Protein AF-X0VZX1-F1 (afdb_monomer_lite)

Structure (mmCIF, N/CA/C/O backbone):
data_AF-X0VZX1-F1
#
_entry.id   AF-X0VZX1-F1
#
loop_
_atom_site.group_PDB
_atom_site.id
_atom_site.type_symbol
_atom_site.label_atom_id
_atom_site.label_alt_id
_atom_site.label_comp_id
_atom_site.label_asym_id
_atom_site.label_entity_id
_atom_site.label_seq_id
_atom_site.pdbx_PDB_ins_code
_atom_site.Cartn_x
_atom_site.Cartn_y
_atom_site.Cartn_z
_atom_site.occupancy
_atom_site.B_iso_or_equiv
_atom_site.auth_seq_id
_atom_site.auth_comp_id
_atom_site.auth_asym_id
_atom_site.auth_atom_id
_atom_site.pdbx_PDB_model_num
ATOM 1 N N . THR A 1 1 ? 26.214 4.280 -36.464 1.00 80.12 1 THR A N 1
ATOM 2 C CA . THR A 1 1 ? 25.694 5.501 -37.115 1.00 80.12 1 THR A CA 1
ATOM 3 C C . THR A 1 1 ? 26.601 6.054 -38.216 1.00 80.12 1 THR A C 1
ATOM 5 O O . THR A 1 1 ? 26.200 7.030 -38.823 1.00 80.12 1 THR A O 1
ATOM 8 N N . GLN A 1 2 ? 27.800 5.500 -38.501 1.00 89.38 2 GLN A N 1
ATOM 9 C CA . GLN A 1 2 ? 28.754 6.062 -39.493 1.00 89.38 2 GLN A CA 1
ATOM 10 C C . GLN A 1 2 ? 29.040 7.572 -39.302 1.00 89.38 2 GLN A C 1
ATOM 12 O O . GLN A 1 2 ? 29.319 8.285 -40.255 1.00 89.38 2 GLN A O 1
ATOM 17 N N . GLY A 1 3 ? 28.933 8.069 -38.064 1.00 91.25 3 GLY A N 1
ATOM 18 C CA . GLY A 1 3 ? 29.097 9.490 -37.739 1.00 91.25 3 GLY A CA 1
ATOM 19 C C . GLY A 1 3 ? 27.837 10.354 -37.890 1.00 91.25 3 GLY A C 1
ATOM 20 O O . GLY A 1 3 ? 27.849 11.492 -37.443 1.00 91.25 3 GLY A O 1
ATOM 21 N N . TYR A 1 4 ? 26.731 9.832 -38.430 1.00 92.62 4 TYR A N 1
ATOM 22 C CA . TYR A 1 4 ? 25.518 10.625 -38.677 1.00 92.62 4 TYR A CA 1
ATOM 23 C C . TYR A 1 4 ? 24.639 10.877 -37.441 1.00 92.62 4 TYR A C 1
ATOM 25 O O . TYR A 1 4 ? 23.779 11.748 -37.494 1.00 92.62 4 TYR A O 1
ATOM 33 N N . GLY A 1 5 ? 24.843 10.147 -36.340 1.00 96.06 5 GLY A N 1
ATOM 34 C CA . GLY A 1 5 ? 23.969 10.168 -35.155 1.00 96.06 5 GLY A CA 1
ATOM 35 C C . GLY A 1 5 ? 22.820 9.149 -35.213 1.00 96.06 5 GLY A C 1
ATOM 36 O O . GLY A 1 5 ? 22.638 8.454 -36.212 1.00 96.06 5 GLY A O 1
ATOM 37 N N . ALA A 1 6 ? 22.091 8.998 -34.107 1.00 97.38 6 ALA A N 1
ATOM 38 C CA . ALA A 1 6 ? 20.981 8.054 -33.960 1.00 97.38 6 ALA A CA 1
ATOM 39 C C . ALA A 1 6 ? 19.650 8.637 -34.468 1.00 97.38 6 ALA A C 1
ATOM 41 O O . ALA A 1 6 ? 19.359 9.812 -34.247 1.00 97.38 6 ALA A O 1
ATOM 42 N N . ASP A 1 7 ? 18.818 7.810 -35.109 1.00 97.31 7 ASP A N 1
ATOM 43 C CA . ASP A 1 7 ? 17.452 8.180 -35.521 1.00 97.31 7 ASP A CA 1
ATOM 44 C C . ASP A 1 7 ? 16.495 8.343 -34.334 1.00 97.31 7 ASP A C 1
ATOM 46 O O . ASP A 1 7 ? 15.546 9.131 -34.386 1.00 97.31 7 ASP A O 1
ATOM 50 N N . PHE A 1 8 ? 16.713 7.544 -33.290 1.00 97.56 8 PHE A N 1
ATOM 51 C CA . PHE A 1 8 ? 15.853 7.464 -32.121 1.00 97.56 8 PHE A CA 1
ATOM 52 C C . PHE A 1 8 ? 16.670 7.138 -30.872 1.00 97.56 8 PHE A C 1
ATOM 54 O O . PHE A 1 8 ? 17.467 6.200 -30.885 1.00 97.56 8 PHE A O 1
ATOM 61 N N . ALA A 1 9 ? 16.441 7.887 -29.798 1.00 96.56 9 ALA A N 1
ATOM 62 C CA . ALA A 1 9 ? 17.013 7.644 -28.483 1.00 96.56 9 ALA A CA 1
ATOM 63 C C . ALA A 1 9 ? 15.902 7.361 -27.464 1.00 96.56 9 ALA A C 1
ATOM 65 O O . ALA A 1 9 ? 14.935 8.116 -27.363 1.00 96.56 9 ALA A O 1
ATOM 66 N N . LEU A 1 10 ? 16.062 6.284 -26.693 1.00 96.81 10 LEU A N 1
ATOM 67 C CA . LEU A 1 10 ? 15.215 5.946 -25.550 1.00 96.81 10 LEU A CA 1
ATOM 68 C C . LEU A 1 10 ? 15.950 6.315 -24.264 1.00 96.81 10 LEU A C 1
ATOM 70 O O . LEU A 1 10 ? 17.029 5.791 -23.995 1.00 96.81 10 LEU A O 1
ATOM 74 N N . VAL A 1 11 ? 15.361 7.200 -23.466 1.00 95.56 11 VAL A N 1
ATOM 75 C CA . VAL A 1 11 ? 15.918 7.627 -22.180 1.00 95.56 11 VAL A CA 1
ATOM 76 C C . VAL A 1 11 ? 15.234 6.847 -21.061 1.00 95.56 11 VAL A C 1
ATOM 78 O O . VAL A 1 11 ? 14.122 7.170 -20.631 1.00 95.56 11 VAL A O 1
ATOM 81 N N . THR A 1 12 ? 15.909 5.797 -20.596 1.00 94.69 12 THR A N 1
ATOM 82 C CA . THR A 1 12 ? 15.472 4.910 -19.506 1.00 94.69 12 THR A CA 1
ATOM 83 C C . THR A 1 12 ? 16.256 5.213 -18.225 1.00 94.69 12 THR A C 1
ATOM 85 O O . THR A 1 12 ? 16.988 4.365 -17.719 1.00 94.69 12 THR A O 1
ATOM 88 N N . ALA A 1 13 ? 16.160 6.451 -17.738 1.00 92.19 13 ALA A N 1
ATOM 89 C CA . ALA A 1 13 ? 16.914 6.936 -16.581 1.00 92.19 13 ALA A CA 1
ATOM 90 C C . ALA A 1 13 ? 15.994 7.505 -15.489 1.00 92.19 13 ALA A C 1
ATOM 92 O O . ALA A 1 13 ? 14.919 8.034 -15.783 1.00 92.19 13 ALA A O 1
ATOM 93 N N . ALA A 1 14 ? 16.445 7.415 -14.237 1.00 91.62 14 ALA A N 1
ATOM 94 C CA . ALA A 1 14 ? 15.883 8.130 -13.095 1.00 91.62 14 ALA A CA 1
ATOM 95 C C . ALA A 1 14 ? 16.941 9.122 -12.583 1.00 91.62 14 ALA A C 1
ATOM 97 O O . ALA A 1 14 ? 18.025 8.694 -12.189 1.00 91.62 14 ALA A O 1
ATOM 98 N N . SER A 1 15 ? 16.684 10.429 -12.677 1.00 92.56 15 SER A N 1
ATOM 99 C CA . SER A 1 15 ? 17.688 11.469 -12.410 1.00 92.56 15 SER A CA 1
ATOM 100 C C . SER A 1 15 ? 17.052 12.835 -12.146 1.00 92.56 15 SER A C 1
ATOM 102 O O . SER A 1 15 ? 16.206 13.287 -12.914 1.00 92.56 15 SER A O 1
ATOM 104 N N . ASP A 1 16 ? 17.554 13.551 -11.142 1.00 94.19 16 ASP A N 1
ATOM 105 C CA . ASP A 1 16 ? 17.181 14.952 -10.884 1.00 94.19 16 ASP A CA 1
ATOM 106 C C . ASP A 1 16 ? 17.860 15.942 -11.854 1.00 94.19 16 ASP A C 1
ATOM 108 O O . ASP A 1 16 ? 17.567 17.133 -11.849 1.00 94.19 16 ASP A O 1
ATOM 112 N N . SER A 1 17 ? 18.778 15.462 -12.698 1.00 95.19 17 SER A N 1
ATOM 113 C CA . SER A 1 17 ? 19.472 16.239 -13.731 1.00 95.19 17 SER A CA 1
ATOM 114 C C . SER A 1 17 ? 18.963 15.915 -15.135 1.00 95.19 17 SER A C 1
ATOM 116 O O . SER A 1 17 ? 18.688 14.752 -15.440 1.00 95.19 17 SER A O 1
ATOM 118 N N . SER A 1 18 ? 18.946 16.927 -16.009 1.00 95.44 18 SER A N 1
ATOM 119 C CA . SER A 1 18 ? 18.605 16.828 -17.439 1.00 95.44 18 SER A CA 1
ATOM 120 C C . SER A 1 18 ? 19.714 16.208 -18.306 1.00 95.44 18 SER A C 1
ATOM 122 O O . SER A 1 18 ? 19.533 16.043 -19.515 1.00 95.44 18 SER A O 1
ATOM 124 N N . ALA A 1 19 ? 20.856 15.832 -17.717 1.00 95.56 19 ALA A N 1
ATOM 125 C CA . ALA A 1 19 ? 22.000 15.259 -18.432 1.00 95.56 19 ALA A CA 1
ATOM 126 C C . ALA A 1 19 ? 21.657 14.049 -19.334 1.00 95.56 19 ALA A C 1
ATOM 128 O O . ALA A 1 19 ? 22.149 14.014 -20.463 1.00 95.56 19 ALA A O 1
ATOM 129 N N . PRO A 1 20 ? 20.786 13.089 -18.941 1.00 96.19 20 PRO A N 1
ATOM 130 C CA . PRO A 1 20 ? 20.411 11.985 -19.830 1.00 96.19 20 PRO A CA 1
ATOM 131 C C . PRO A 1 20 ? 19.704 12.450 -21.113 1.00 96.19 20 PRO A C 1
ATOM 133 O O . PRO A 1 20 ? 19.902 11.869 -22.179 1.00 96.19 20 PRO A O 1
ATOM 136 N N . ILE A 1 21 ? 18.898 13.514 -21.027 1.00 95.50 21 ILE A N 1
ATOM 137 C CA . ILE A 1 21 ? 18.181 14.081 -22.177 1.00 95.50 21 ILE A CA 1
ATOM 138 C C . ILE A 1 21 ? 19.136 14.878 -23.066 1.00 95.50 21 ILE A C 1
ATOM 140 O O . ILE A 1 21 ? 19.055 14.777 -24.289 1.00 95.50 21 ILE A O 1
ATOM 144 N N . GLN A 1 22 ? 20.062 15.628 -22.465 1.00 95.62 22 GLN A N 1
ATOM 145 C CA . GLN A 1 22 ? 21.098 16.358 -23.201 1.00 95.62 22 GLN A CA 1
ATOM 146 C C . GLN A 1 22 ? 21.986 15.396 -23.993 1.00 95.62 22 GLN A C 1
ATOM 148 O O . GLN A 1 22 ? 22.138 15.558 -25.202 1.00 95.62 22 GLN A O 1
ATOM 153 N N . LEU A 1 23 ? 22.451 14.318 -23.356 1.00 96.00 23 LEU A N 1
ATOM 154 C CA . LEU A 1 23 ? 23.212 13.269 -24.029 1.00 96.00 23 LEU A CA 1
ATOM 155 C C . LEU A 1 23 ? 22.414 12.642 -25.185 1.00 96.00 23 LEU A C 1
ATOM 157 O O . LEU A 1 23 ? 22.944 12.446 -26.276 1.00 96.00 23 LEU A O 1
ATOM 161 N N . ALA A 1 24 ? 21.123 12.361 -24.987 1.00 96.31 24 ALA A N 1
ATOM 162 C CA . ALA A 1 24 ? 20.272 11.849 -26.059 1.00 96.31 24 ALA A CA 1
ATOM 163 C C . ALA A 1 24 ? 20.175 12.829 -27.243 1.00 96.31 24 ALA A C 1
ATOM 165 O O . ALA A 1 24 ? 20.264 12.405 -28.398 1.00 96.31 24 ALA A O 1
ATOM 166 N N . ALA A 1 25 ? 20.042 14.130 -26.975 1.00 96.06 25 ALA A N 1
ATOM 167 C CA . ALA A 1 25 ? 20.009 15.166 -28.003 1.00 96.06 25 ALA A CA 1
ATOM 168 C C . ALA A 1 25 ? 21.343 15.289 -28.762 1.00 96.06 25 ALA A C 1
ATOM 170 O O . ALA A 1 25 ? 21.357 15.437 -29.989 1.00 96.06 25 ALA A O 1
ATOM 171 N N . GLU A 1 26 ? 22.473 15.170 -28.067 1.00 95.44 26 GLU A N 1
ATOM 172 C CA . GLU A 1 26 ? 23.813 15.156 -28.662 1.00 95.44 26 GLU A CA 1
ATOM 173 C C . GLU A 1 26 ? 24.026 13.948 -29.580 1.00 95.44 26 GLU A C 1
ATOM 175 O O . GLU A 1 26 ? 24.529 14.100 -30.696 1.00 95.44 26 GLU A O 1
ATOM 180 N N . LEU A 1 27 ? 23.585 12.764 -29.150 1.00 96.25 27 LEU A N 1
ATOM 181 C CA . LEU A 1 27 ? 23.745 11.518 -29.900 1.00 96.25 27 LEU A CA 1
ATOM 182 C C . LEU A 1 27 ? 22.780 11.396 -31.088 1.00 96.25 27 LEU A C 1
ATOM 184 O O . LEU A 1 27 ? 23.057 10.641 -32.024 1.00 96.25 27 LEU A O 1
ATOM 188 N N . CYS A 1 28 ? 21.659 12.123 -31.082 1.00 97.75 28 CYS A N 1
ATOM 189 C CA . CYS A 1 28 ? 20.697 12.114 -32.181 1.00 97.75 28 CYS A CA 1
ATOM 190 C C . CYS A 1 28 ? 21.211 12.855 -33.423 1.00 97.75 28 CYS A C 1
ATOM 192 O O . CYS A 1 28 ? 21.906 13.873 -33.336 1.00 97.75 28 CYS A O 1
ATOM 194 N N . ARG A 1 29 ? 20.816 12.359 -34.599 1.00 97.19 29 ARG A N 1
ATOM 195 C CA . ARG A 1 29 ? 21.003 13.058 -35.878 1.00 97.19 29 ARG A CA 1
ATOM 196 C C . ARG A 1 29 ? 20.038 14.240 -36.025 1.00 97.19 29 ARG A C 1
ATOM 198 O O . ARG A 1 29 ? 19.084 14.364 -35.259 1.00 97.19 29 ARG A O 1
ATOM 205 N N . MET A 1 30 ? 20.221 15.059 -37.065 1.00 96.38 30 MET A N 1
ATOM 206 C CA . MET A 1 30 ? 19.193 16.028 -37.478 1.00 96.38 30 MET A CA 1
ATOM 207 C C . MET A 1 30 ? 17.862 15.315 -37.755 1.00 96.38 30 MET A C 1
ATOM 209 O O . MET A 1 30 ? 17.845 14.277 -38.421 1.00 96.38 30 MET A O 1
ATOM 213 N N . LYS A 1 31 ? 16.756 15.874 -37.261 1.00 97.25 31 LYS A N 1
ATOM 214 C CA . LYS A 1 31 ? 15.397 15.317 -37.242 1.00 97.25 31 LYS A CA 1
ATOM 215 C C . LYS A 1 31 ? 15.302 13.970 -36.515 1.00 97.25 31 LYS A C 1
ATOM 217 O O . LYS A 1 31 ? 14.511 13.107 -36.896 1.00 97.25 31 LYS A O 1
ATOM 222 N N . GLY A 1 32 ? 16.170 13.755 -35.526 1.00 97.69 32 GLY A N 1
ATOM 223 C CA . GLY A 1 32 ? 16.109 12.613 -34.622 1.00 97.69 32 GLY A CA 1
ATOM 224 C C . GLY A 1 32 ? 14.975 12.744 -33.604 1.00 97.69 32 GLY A C 1
ATOM 225 O O . GLY A 1 32 ? 14.432 13.826 -33.373 1.00 97.69 32 GLY A O 1
ATOM 226 N N . ARG A 1 33 ? 14.619 11.620 -32.984 1.00 98.06 33 ARG A N 1
ATOM 227 C CA . ARG A 1 33 ? 13.548 11.533 -31.986 1.00 98.06 33 ARG A CA 1
ATOM 228 C C . ARG A 1 33 ? 14.105 11.086 -30.640 1.00 98.06 33 ARG A C 1
ATOM 230 O O . ARG A 1 33 ? 14.905 10.159 -30.580 1.00 98.06 33 ARG A O 1
ATOM 237 N N . VAL A 1 34 ? 13.628 11.683 -29.561 1.00 97.19 34 VAL A N 1
ATOM 238 C CA . VAL A 1 34 ? 13.963 11.298 -28.189 1.00 97.19 34 VAL A CA 1
ATOM 239 C C . VAL A 1 34 ? 12.676 10.898 -27.481 1.00 97.19 34 VAL A C 1
ATOM 241 O O . VAL A 1 34 ? 11.727 11.677 -27.448 1.00 97.19 34 VAL A O 1
ATOM 244 N N . ALA A 1 35 ? 12.620 9.691 -26.923 1.00 96.06 35 ALA A N 1
ATOM 245 C CA . ALA A 1 35 ? 11.511 9.235 -26.093 1.00 96.06 35 ALA A CA 1
ATOM 246 C C . ALA A 1 35 ? 11.962 9.039 -24.646 1.00 96.06 35 ALA A C 1
ATOM 248 O O . ALA A 1 35 ? 12.896 8.284 -24.373 1.00 96.06 35 ALA A O 1
ATOM 249 N N . VAL A 1 36 ? 11.275 9.702 -23.719 1.00 94.56 36 VAL A N 1
ATOM 250 C CA . VAL A 1 36 ? 11.552 9.623 -22.282 1.00 94.56 36 VAL A CA 1
ATOM 251 C C . VAL A 1 36 ? 10.602 8.614 -21.646 1.00 94.56 36 VAL A C 1
ATOM 253 O O . VAL A 1 36 ? 9.383 8.740 -21.777 1.00 94.56 36 VAL A O 1
ATOM 256 N N . VAL A 1 37 ? 11.167 7.597 -20.990 1.00 91.62 37 VAL A N 1
ATOM 257 C CA . VAL A 1 37 ? 10.419 6.517 -20.318 1.00 91.62 37 VAL A CA 1
ATOM 258 C C . VAL A 1 37 ? 10.538 6.612 -18.795 1.00 91.62 37 VAL A C 1
ATOM 260 O O . VAL A 1 37 ? 9.607 6.249 -18.084 1.00 91.62 37 VAL A O 1
ATOM 263 N N . GLY A 1 38 ? 11.679 7.089 -18.292 1.00 86.38 38 GLY A N 1
ATOM 264 C CA . GLY A 1 38 ? 11.935 7.228 -16.858 1.00 86.38 38 GLY A CA 1
ATOM 265 C C . GLY A 1 38 ? 11.633 8.620 -16.297 1.00 86.38 38 GLY A C 1
ATOM 266 O O . GLY A 1 38 ? 11.157 9.512 -16.997 1.00 86.38 38 GLY A O 1
ATOM 267 N N . VAL A 1 39 ? 11.934 8.806 -15.011 1.00 88.44 39 VAL A N 1
ATOM 268 C CA . VAL A 1 39 ? 11.748 10.077 -14.297 1.00 88.44 39 VAL A CA 1
ATOM 269 C C . VAL A 1 39 ? 13.053 10.863 -14.353 1.00 88.44 39 VAL A C 1
ATOM 271 O O . VAL A 1 39 ? 13.938 10.670 -13.528 1.00 88.44 39 VAL A O 1
ATOM 274 N N . THR A 1 40 ? 13.205 11.712 -15.363 1.00 90.25 40 THR A N 1
ATOM 275 C CA . THR A 1 40 ? 14.387 12.571 -15.529 1.00 90.25 40 THR A CA 1
ATOM 276 C C . THR A 1 40 ? 13.954 14.033 -15.558 1.00 90.25 40 THR A C 1
ATOM 278 O O . THR A 1 40 ? 12.903 14.328 -16.125 1.00 90.25 40 THR A O 1
ATOM 281 N N . ALA A 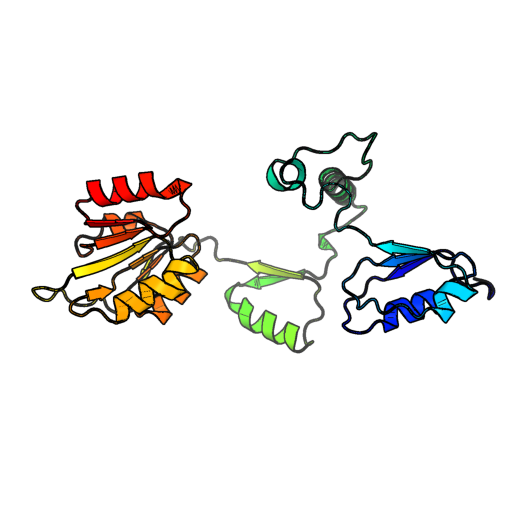1 41 ? 14.732 14.947 -14.972 1.00 91.69 41 ALA A N 1
ATOM 282 C CA . ALA A 1 41 ? 14.500 16.384 -15.143 1.00 91.69 41 ALA A CA 1
ATOM 283 C C . ALA A 1 41 ? 14.549 16.783 -16.631 1.00 91.69 41 ALA A C 1
ATOM 285 O O . ALA A 1 41 ? 15.283 16.190 -17.419 1.00 91.69 41 ALA A O 1
ATOM 286 N N . MET A 1 42 ? 13.727 17.756 -17.036 1.00 89.31 42 MET A N 1
ATOM 287 C CA . MET A 1 42 ? 13.462 18.048 -18.455 1.00 89.31 42 MET A CA 1
ATOM 288 C C . MET A 1 42 ? 13.679 19.516 -18.811 1.00 89.31 42 MET A C 1
ATOM 290 O O . MET A 1 42 ? 12.877 20.125 -19.517 1.00 89.31 42 MET A O 1
ATOM 294 N N . ASP A 1 43 ? 14.795 20.072 -18.352 1.00 92.50 43 ASP A N 1
ATOM 295 C CA . ASP A 1 43 ? 15.268 21.382 -18.791 1.00 92.50 43 ASP A CA 1
ATOM 296 C C . ASP A 1 43 ? 15.961 21.231 -20.150 1.00 92.50 43 ASP A C 1
ATOM 298 O O . ASP A 1 43 ? 17.145 20.893 -20.249 1.00 92.50 43 ASP A O 1
ATOM 302 N N . LEU A 1 44 ? 15.182 21.408 -21.219 1.00 92.25 44 LEU A N 1
ATOM 303 C CA . LEU A 1 44 ? 15.648 21.214 -22.589 1.00 92.25 44 LEU A CA 1
ATOM 304 C C . LEU A 1 44 ? 16.580 22.350 -23.018 1.00 92.25 44 LEU A C 1
ATOM 306 O O . LEU A 1 44 ? 16.182 23.517 -23.048 1.00 92.25 44 LEU A O 1
ATOM 310 N N . ASP A 1 45 ? 17.795 22.001 -23.444 1.00 92.62 45 ASP A N 1
ATOM 311 C CA . ASP A 1 45 ? 18.677 22.962 -24.099 1.00 92.62 45 ASP A CA 1
ATOM 312 C C . ASP A 1 45 ? 18.122 23.328 -25.481 1.00 92.62 45 ASP A C 1
ATOM 314 O O . ASP A 1 45 ? 18.098 22.516 -26.414 1.00 92.62 45 ASP A O 1
ATOM 318 N N . ARG A 1 46 ? 17.681 24.581 -25.617 1.00 94.06 46 ARG A N 1
ATOM 319 C CA . ARG A 1 46 ? 17.066 25.074 -26.850 1.00 94.06 46 ARG A CA 1
ATOM 320 C C . ARG A 1 46 ? 17.996 24.914 -28.044 1.00 94.06 46 ARG A C 1
ATOM 322 O O . ARG A 1 46 ? 17.508 24.577 -29.117 1.00 94.06 46 ARG A O 1
ATOM 329 N N . ARG A 1 47 ? 19.297 25.173 -27.892 1.00 94.06 47 ARG A N 1
ATOM 330 C CA . ARG A 1 47 ? 20.241 25.143 -29.014 1.00 94.06 47 ARG A CA 1
ATOM 331 C C . ARG A 1 47 ? 20.330 23.740 -29.612 1.00 94.06 47 ARG A C 1
ATOM 333 O O . ARG A 1 47 ? 20.109 23.583 -30.810 1.00 94.06 47 ARG A O 1
ATOM 340 N N . SER A 1 48 ? 20.553 22.737 -28.768 1.00 91.56 48 SER A N 1
ATOM 341 C CA . SER A 1 48 ? 20.691 21.333 -29.166 1.00 91.56 48 SER A CA 1
ATOM 342 C C . SER A 1 48 ? 19.439 20.790 -29.856 1.00 91.56 48 SER A C 1
ATOM 344 O O . SER A 1 48 ? 19.537 20.108 -30.877 1.00 91.56 48 SER A O 1
ATOM 346 N N . PHE A 1 49 ? 18.253 21.119 -29.335 1.00 96.12 49 PHE A N 1
ATOM 347 C CA . PHE A 1 49 ? 16.986 20.687 -29.933 1.00 96.12 49 PHE A CA 1
ATOM 348 C C . PHE A 1 49 ? 16.639 21.461 -31.209 1.00 96.12 49 PHE A C 1
ATOM 350 O O . PHE A 1 49 ? 16.116 20.868 -32.151 1.00 96.12 49 PHE A O 1
ATOM 357 N N . TYR A 1 50 ? 16.938 22.761 -31.262 1.00 96.44 50 TYR A N 1
ATOM 358 C CA . TYR A 1 50 ? 16.608 23.620 -32.399 1.00 96.44 50 TYR A CA 1
ATOM 359 C C . TYR A 1 50 ? 17.504 23.359 -33.613 1.00 96.44 50 TYR A C 1
ATOM 361 O O . TYR A 1 50 ? 16.983 23.143 -34.701 1.00 96.44 50 TYR A O 1
ATOM 369 N N . GLU A 1 51 ? 18.832 23.327 -33.444 1.00 95.69 51 GLU A N 1
ATOM 370 C CA . GLU A 1 51 ? 19.780 23.151 -34.563 1.00 95.69 51 GLU A CA 1
ATOM 371 C C . GLU A 1 51 ? 19.580 21.818 -35.292 1.00 95.69 51 GLU A C 1
ATOM 373 O O . GLU A 1 51 ? 19.798 21.714 -36.498 1.00 95.69 51 GLU A O 1
ATOM 378 N N . LYS A 1 52 ? 19.147 20.795 -34.554 1.00 96.19 52 LYS A N 1
ATOM 379 C CA . LYS A 1 52 ? 1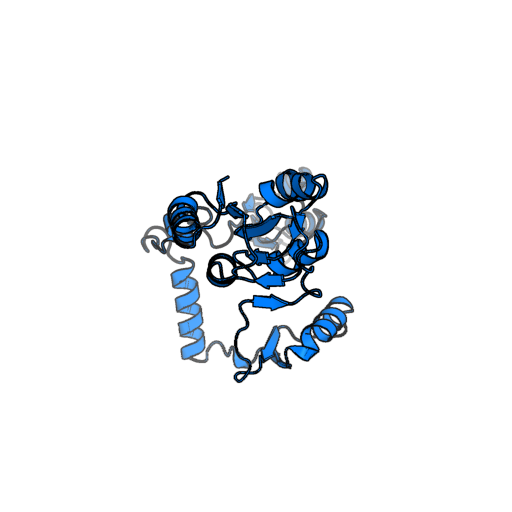8.872 19.467 -35.090 1.00 96.19 52 LYS A CA 1
ATOM 380 C C . LYS A 1 52 ? 17.393 19.221 -35.367 1.00 96.19 52 LYS A C 1
ATOM 382 O O . LYS A 1 52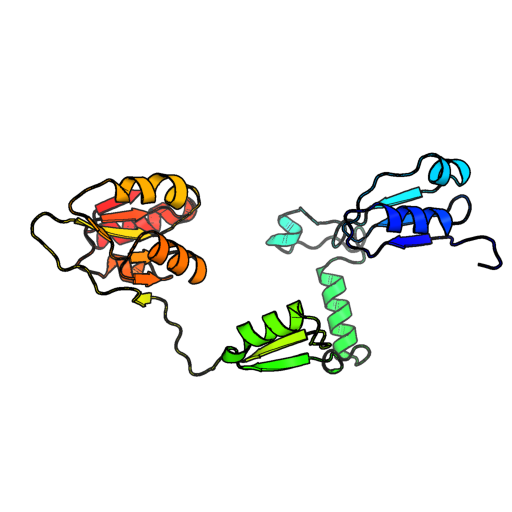 ? 17.091 18.135 -35.838 1.00 96.19 52 LYS A O 1
ATOM 387 N N . GLU A 1 53 ? 16.483 20.152 -35.084 1.00 97.38 53 GLU A N 1
ATOM 388 C CA . GLU A 1 53 ? 15.026 19.936 -35.157 1.00 97.38 53 GLU A CA 1
ATOM 389 C C . GLU A 1 53 ? 14.580 18.611 -34.503 1.00 97.38 53 GLU A C 1
ATOM 391 O O . GLU A 1 53 ? 13.916 17.775 -35.123 1.00 97.38 53 GLU A O 1
ATOM 396 N N . LEU A 1 54 ? 15.011 18.376 -33.263 1.00 97.75 54 LEU A N 1
ATOM 397 C CA . LEU A 1 54 ? 14.699 17.138 -32.551 1.00 97.75 54 LEU A CA 1
ATOM 398 C C . LEU A 1 54 ? 13.247 17.110 -32.079 1.00 97.75 54 LEU A C 1
ATOM 400 O O . LEU A 1 54 ? 12.706 18.098 -31.583 1.00 97.75 54 LEU A O 1
ATOM 404 N N . GLU A 1 55 ? 12.644 15.931 -32.152 1.00 97.44 55 GLU A N 1
ATOM 405 C CA . GLU A 1 55 ? 11.310 15.666 -31.625 1.00 97.44 55 GLU A CA 1
ATOM 406 C C . GLU A 1 55 ? 11.416 14.959 -30.270 1.00 97.44 55 GLU A C 1
ATOM 408 O O . GLU A 1 55 ? 12.066 13.921 -30.149 1.00 97.44 55 GLU A O 1
ATOM 413 N N . LEU A 1 56 ? 10.743 15.498 -29.252 1.00 95.50 56 LEU A N 1
ATOM 414 C CA . LEU A 1 56 ? 10.657 14.892 -27.925 1.00 95.50 56 LEU A CA 1
ATOM 415 C C . LEU A 1 56 ? 9.289 14.233 -27.722 1.00 95.50 56 LEU A C 1
ATOM 417 O O . LEU A 1 56 ? 8.248 14.839 -27.979 1.00 95.50 56 LEU A O 1
ATOM 421 N N . ARG A 1 57 ? 9.285 12.999 -27.219 1.00 94.19 57 ARG A N 1
ATOM 422 C CA . ARG A 1 57 ? 8.083 12.229 -26.885 1.00 94.19 57 ARG A CA 1
ATOM 423 C C . ARG A 1 57 ? 8.127 11.770 -25.435 1.00 94.19 57 ARG A C 1
ATOM 425 O O . ARG A 1 57 ? 9.132 11.237 -24.974 1.00 94.19 57 ARG A O 1
ATOM 432 N N . MET A 1 58 ? 7.003 11.920 -24.747 1.00 90.56 58 MET A N 1
ATOM 433 C CA . MET A 1 58 ? 6.806 11.340 -23.421 1.00 90.56 58 MET A CA 1
ATOM 434 C C . MET A 1 58 ? 6.122 9.990 -23.558 1.00 90.56 58 MET A C 1
ATOM 436 O O . MET A 1 58 ? 5.088 9.882 -24.223 1.00 90.56 58 MET A O 1
ATOM 440 N N . SER A 1 59 ? 6.688 8.966 -22.925 1.00 89.25 59 SER A N 1
ATOM 441 C CA . SER A 1 59 ? 6.024 7.677 -22.796 1.00 89.25 59 SER A CA 1
ATOM 442 C C . SER A 1 59 ? 5.043 7.736 -21.632 1.00 89.25 59 SER A C 1
ATOM 444 O O . SER A 1 59 ? 5.441 7.854 -20.476 1.00 89.25 59 SER A O 1
ATOM 446 N N . MET A 1 60 ? 3.750 7.619 -21.924 1.00 87.62 60 MET A N 1
ATOM 447 C CA . MET A 1 60 ? 2.752 7.365 -20.887 1.00 87.62 60 MET A CA 1
ATOM 448 C C . MET A 1 60 ? 2.967 5.946 -20.351 1.00 87.62 60 MET A C 1
ATOM 450 O O . MET A 1 60 ? 3.079 5.007 -21.143 1.00 87.62 60 MET A O 1
ATOM 454 N N . SER A 1 61 ? 3.071 5.791 -19.027 1.00 82.88 61 SER A N 1
ATOM 455 C CA . SER A 1 61 ? 3.220 4.468 -18.403 1.00 82.88 61 SER A CA 1
ATOM 456 C C . SER A 1 61 ? 2.102 3.547 -18.881 1.00 82.88 61 SER A C 1
ATOM 458 O O . SER A 1 61 ? 0.945 3.950 -18.894 1.00 82.88 61 SER A O 1
ATOM 460 N N . TYR A 1 62 ? 2.481 2.356 -19.349 1.00 80.31 62 TYR A N 1
ATOM 461 C CA . TYR A 1 62 ? 1.587 1.322 -19.879 1.00 80.31 62 TYR A CA 1
ATOM 462 C C . TYR A 1 62 ? 0.692 1.701 -21.081 1.00 80.31 62 TYR A C 1
ATOM 464 O O . TYR A 1 62 ? -0.039 0.857 -21.599 1.00 80.31 62 TYR A O 1
ATOM 472 N N . GLY A 1 63 ? 0.827 2.922 -21.607 1.00 85.81 63 GLY A N 1
ATOM 473 C CA . GLY A 1 63 ? 0.131 3.390 -22.801 1.00 85.81 63 GLY A CA 1
ATOM 474 C C . GLY A 1 63 ? -1.279 3.938 -22.536 1.00 85.81 63 GLY A C 1
ATOM 475 O O . GLY A 1 63 ? -1.586 4.395 -21.434 1.00 85.81 63 GLY A O 1
ATOM 476 N N . PRO A 1 64 ? -2.138 3.972 -23.572 1.00 85.88 64 PRO A N 1
ATOM 477 C CA . PRO A 1 64 ? -3.504 4.468 -23.448 1.00 85.88 64 PRO A CA 1
ATOM 478 C C . PRO A 1 64 ? -4.308 3.644 -22.438 1.00 85.88 64 PRO A C 1
ATOM 480 O O . PRO A 1 64 ? -4.308 2.418 -22.507 1.00 85.88 64 PRO A O 1
ATOM 483 N N . GLY A 1 65 ? -5.007 4.325 -21.531 1.00 87.56 65 GLY A N 1
ATOM 484 C CA . GLY A 1 65 ? -5.746 3.692 -20.434 1.00 87.56 65 GLY A CA 1
ATOM 485 C C . GLY A 1 65 ? -5.202 4.028 -19.058 1.00 87.56 65 GLY A C 1
ATOM 486 O O . GLY A 1 65 ? -5.952 3.978 -18.088 1.00 87.56 65 GLY A O 1
ATOM 487 N N . ARG A 1 66 ? -3.942 4.465 -18.974 1.00 90.19 66 ARG A N 1
ATOM 488 C CA . ARG A 1 66 ? -3.398 5.024 -17.740 1.00 90.19 66 ARG A CA 1
ATOM 489 C C . ARG A 1 66 ? -4.264 6.199 -17.281 1.00 90.19 66 ARG A C 1
ATOM 491 O O . ARG A 1 66 ? -4.500 7.122 -18.062 1.00 90.19 66 ARG A O 1
ATOM 498 N N . TYR A 1 67 ? -4.716 6.164 -16.028 1.00 89.88 67 TYR A N 1
ATOM 499 C CA . TYR A 1 67 ? -5.674 7.105 -15.436 1.00 89.88 67 TYR A CA 1
ATOM 500 C C . TYR A 1 67 ? -7.142 6.961 -15.899 1.00 89.88 67 TYR A C 1
ATOM 502 O O . TYR A 1 67 ? -7.980 7.762 -15.479 1.00 89.88 67 TYR A O 1
ATOM 510 N N . ASP A 1 68 ? -7.499 5.954 -16.710 1.00 92.12 68 ASP A N 1
ATOM 511 C CA . ASP A 1 68 ? -8.901 5.564 -16.940 1.00 92.12 68 ASP A CA 1
ATOM 512 C C . ASP A 1 68 ? -9.287 4.443 -15.968 1.00 92.12 68 ASP A C 1
ATOM 514 O O . ASP A 1 68 ? -8.941 3.275 -16.143 1.00 92.12 68 ASP A O 1
ATOM 518 N N . ARG A 1 69 ? -10.091 4.799 -14.962 1.00 92.81 69 ARG A N 1
ATOM 519 C CA . ARG A 1 69 ? -10.615 3.875 -13.949 1.00 92.81 69 ARG A CA 1
ATOM 520 C C . ARG A 1 69 ? -11.286 2.632 -14.542 1.00 92.81 69 ARG A C 1
ATOM 522 O O . ARG A 1 69 ? -11.193 1.549 -13.975 1.00 92.81 69 ARG A O 1
ATOM 529 N N . ARG A 1 70 ? -11.986 2.765 -15.670 1.00 93.69 70 ARG A N 1
ATOM 530 C CA . ARG A 1 70 ? -12.679 1.629 -16.300 1.00 93.69 70 ARG A CA 1
ATOM 531 C C . ARG A 1 70 ? -11.696 0.600 -16.839 1.00 93.69 70 ARG A C 1
ATOM 533 O O . ARG A 1 70 ? -11.986 -0.590 -16.806 1.00 93.69 70 ARG A O 1
ATOM 540 N N . TYR A 1 71 ? -10.556 1.062 -17.324 1.00 93.25 71 TYR A N 1
ATOM 541 C CA . TYR A 1 71 ? -9.501 0.200 -17.817 1.00 93.25 71 TYR A CA 1
ATOM 542 C C . TYR A 1 71 ? -8.682 -0.377 -16.653 1.00 93.25 71 TYR A C 1
ATOM 544 O O . TYR A 1 71 ? -8.579 -1.596 -16.543 1.00 93.25 71 TYR A O 1
ATOM 552 N N . GLU A 1 72 ? -8.189 0.470 -15.740 1.00 89.38 72 GLU A N 1
ATOM 553 C CA . GLU A 1 72 ? -7.261 0.049 -14.674 1.00 89.38 72 GLU A CA 1
ATOM 554 C C . GLU A 1 72 ? -7.940 -0.720 -13.531 1.00 89.38 72 GLU A C 1
ATOM 556 O O . GLU A 1 72 ? -7.410 -1.723 -13.062 1.00 89.38 72 GLU A O 1
ATOM 561 N N . GLU A 1 73 ? -9.111 -0.272 -13.068 1.00 89.75 73 GLU A N 1
ATOM 562 C CA . GLU A 1 73 ? -9.785 -0.888 -11.914 1.00 89.75 73 GLU A CA 1
ATOM 563 C C . GLU A 1 73 ? -10.852 -1.901 -12.329 1.00 89.75 73 GLU A C 1
ATOM 565 O O . GLU A 1 73 ? -11.053 -2.899 -11.640 1.00 89.75 73 GLU A O 1
ATOM 570 N N . LEU A 1 74 ? -11.561 -1.645 -13.435 1.00 93.50 74 LEU A N 1
ATOM 571 C CA . LEU A 1 74 ? -12.658 -2.513 -13.885 1.00 93.50 74 LEU A CA 1
ATOM 572 C C . LEU A 1 74 ? -12.240 -3.507 -14.980 1.00 93.50 74 LEU A C 1
ATOM 574 O O . LEU A 1 74 ? -13.049 -4.350 -15.363 1.00 93.50 74 LEU A O 1
ATOM 578 N N . GLY A 1 75 ? -11.006 -3.424 -15.491 1.00 90.56 75 GLY A N 1
ATOM 579 C CA . GLY A 1 75 ? -10.470 -4.365 -16.479 1.00 90.56 75 GLY A CA 1
ATOM 580 C C . GLY A 1 75 ? -11.125 -4.286 -17.862 1.00 90.56 75 GLY A C 1
ATOM 581 O O . GLY A 1 75 ? -11.079 -5.259 -18.618 1.00 90.56 75 GLY A O 1
ATOM 582 N N . LEU A 1 76 ? -11.759 -3.158 -18.209 1.00 93.81 76 LEU A N 1
ATOM 583 C CA . LEU A 1 76 ? -12.379 -2.957 -19.520 1.00 93.81 76 LEU A CA 1
ATOM 584 C C . LEU A 1 76 ? -11.311 -2.633 -20.570 1.00 93.81 76 LEU A C 1
ATOM 586 O O . LEU A 1 76 ? -10.917 -1.482 -20.743 1.00 93.81 76 LEU A O 1
ATOM 590 N N . ASP A 1 77 ? -10.847 -3.670 -21.265 1.00 93.50 77 ASP A N 1
ATOM 591 C CA . ASP A 1 77 ? -9.763 -3.591 -22.247 1.00 93.50 77 ASP A CA 1
ATOM 592 C C . ASP A 1 77 ? -10.135 -2.775 -23.503 1.00 93.50 77 ASP A C 1
ATOM 594 O O . ASP A 1 77 ? -11.296 -2.707 -23.917 1.00 93.50 77 ASP A O 1
ATOM 598 N N . TYR A 1 78 ? -9.132 -2.189 -24.163 1.00 93.75 78 TYR A N 1
ATOM 599 C CA . TYR A 1 78 ? -9.355 -1.435 -25.400 1.00 93.75 78 TYR A CA 1
ATOM 600 C C . TYR A 1 78 ? -9.506 -2.356 -26.619 1.00 93.75 78 TYR A C 1
ATOM 602 O O . TYR A 1 78 ? -8.813 -3.380 -26.723 1.00 93.75 78 TYR A O 1
ATOM 610 N N . PRO A 1 79 ? -10.331 -1.966 -27.613 1.00 94.75 79 PRO A N 1
ATOM 611 C CA . PRO A 1 79 ? -10.397 -2.664 -28.891 1.00 94.75 79 PRO A CA 1
ATOM 612 C C . PRO A 1 79 ? -9.019 -2.773 -29.550 1.00 94.75 79 PRO A C 1
ATOM 614 O O . PRO A 1 79 ? -8.256 -1.805 -29.576 1.00 94.75 79 PRO A O 1
ATOM 617 N N . ILE A 1 80 ? -8.721 -3.934 -30.142 1.00 93.75 80 ILE A N 1
ATOM 618 C CA . ILE A 1 80 ? -7.429 -4.207 -30.797 1.00 93.75 80 ILE A CA 1
ATOM 619 C C . ILE A 1 80 ? -7.105 -3.223 -31.932 1.00 93.75 80 ILE A C 1
ATOM 621 O O . ILE A 1 80 ? -5.937 -2.929 -32.179 1.00 93.75 80 ILE A O 1
ATOM 625 N N . SER A 1 81 ? -8.131 -2.686 -32.600 1.00 95.25 81 SER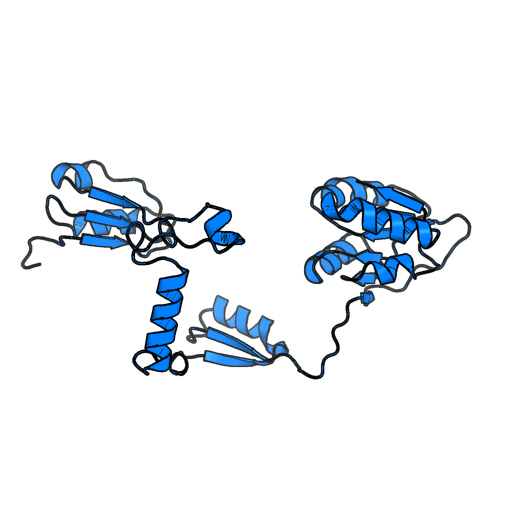 A N 1
ATOM 626 C CA . SER A 1 81 ? -7.993 -1.673 -33.651 1.00 95.25 81 SER A CA 1
ATOM 627 C C . SER A 1 81 ? -7.554 -0.305 -33.125 1.00 95.25 81 SER A C 1
ATOM 629 O O . SER A 1 81 ? -7.029 0.491 -33.898 1.00 95.25 81 SER A O 1
ATOM 631 N N . TYR A 1 82 ? -7.761 -0.030 -31.835 1.00 92.12 82 TYR A N 1
ATOM 632 C CA . TYR A 1 82 ? -7.386 1.227 -31.192 1.00 92.12 82 TYR A CA 1
ATOM 633 C C . TYR A 1 82 ? -6.058 1.095 -30.441 1.00 92.12 82 TYR A C 1
ATOM 635 O O . TYR A 1 82 ? -5.138 1.880 -30.660 1.00 92.12 82 TYR A O 1
ATOM 643 N N . VAL A 1 83 ? -5.921 0.056 -29.609 1.00 92.31 83 VAL A N 1
ATOM 644 C CA . VAL A 1 83 ? -4.674 -0.258 -28.899 1.00 92.31 83 VAL A CA 1
ATOM 645 C C . VAL A 1 83 ? -4.316 -1.711 -29.155 1.00 92.31 83 VAL A C 1
ATOM 647 O O . VAL A 1 83 ? -4.919 -2.629 -28.602 1.00 92.31 83 VAL A O 1
ATOM 650 N N . ARG A 1 84 ? -3.296 -1.934 -29.987 1.00 90.75 84 ARG A N 1
ATOM 651 C CA . ARG A 1 84 ? -2.816 -3.288 -30.289 1.00 90.75 84 ARG A CA 1
ATOM 652 C C . ARG A 1 84 ? -2.258 -3.985 -29.045 1.00 90.75 84 ARG A C 1
ATOM 654 O O . ARG A 1 84 ? -2.557 -5.153 -28.821 1.00 90.75 84 ARG A O 1
ATOM 661 N N . TRP A 1 85 ? -1.472 -3.257 -28.253 1.00 91.75 85 TRP A N 1
ATOM 662 C CA . TRP A 1 85 ? -0.757 -3.753 -27.077 1.00 91.75 85 TRP A CA 1
ATOM 663 C C . TRP A 1 85 ? -1.237 -3.036 -25.821 1.00 91.75 85 TRP A C 1
ATOM 665 O O . TRP A 1 85 ? -0.705 -1.994 -25.449 1.00 91.75 85 TRP A O 1
ATOM 675 N N . THR A 1 86 ? -2.286 -3.580 -25.213 1.00 92.94 86 THR A N 1
ATOM 676 C CA . THR A 1 86 ? -2.772 -3.155 -23.896 1.00 92.94 86 THR A CA 1
ATOM 677 C C . THR A 1 86 ? -1.975 -3.865 -22.802 1.00 92.94 86 THR A C 1
ATOM 679 O O . THR A 1 86 ? -1.274 -4.838 -23.080 1.00 92.94 86 THR A O 1
ATOM 682 N N . GLU A 1 87 ? -2.077 -3.415 -21.554 1.00 90.38 87 GLU A N 1
ATOM 683 C CA . GLU A 1 87 ? -1.457 -4.065 -20.386 1.00 90.38 87 GLU A CA 1
ATOM 684 C C . GLU A 1 87 ? -1.818 -5.545 -20.315 1.00 90.38 87 GLU A C 1
ATOM 686 O O . GLU A 1 87 ? -0.940 -6.395 -20.176 1.00 90.38 87 GLU A O 1
ATOM 691 N N . ASN A 1 88 ? -3.102 -5.854 -20.507 1.00 91.38 88 ASN A N 1
ATOM 692 C CA . ASN A 1 88 ? -3.599 -7.222 -20.514 1.00 91.38 88 ASN A CA 1
ATOM 693 C C . ASN A 1 88 ? -2.919 -8.055 -21.616 1.00 91.38 88 ASN A C 1
ATOM 695 O O . ASN A 1 88 ? -2.361 -9.115 -21.340 1.00 91.38 88 ASN A O 1
ATOM 699 N N . ARG A 1 89 ? -2.868 -7.557 -22.859 1.00 93.50 89 ARG A N 1
ATOM 700 C CA . ARG A 1 89 ? -2.222 -8.280 -23.973 1.00 93.50 89 ARG A CA 1
ATOM 701 C C . ARG A 1 89 ? -0.706 -8.384 -23.815 1.00 93.50 89 ARG A C 1
ATOM 703 O O . ARG A 1 89 ? -0.137 -9.407 -24.186 1.00 93.50 89 ARG A O 1
ATOM 710 N N . ASN A 1 90 ? -0.055 -7.371 -23.246 1.00 92.38 90 ASN A N 1
ATOM 711 C CA . ASN A 1 90 ? 1.366 -7.426 -22.904 1.00 92.38 90 ASN A CA 1
ATOM 712 C C . ASN A 1 90 ? 1.638 -8.546 -21.892 1.00 92.38 90 ASN A C 1
ATOM 714 O O . ASN A 1 90 ? 2.555 -9.341 -22.094 1.00 92.38 90 ASN A O 1
ATOM 718 N N . LEU A 1 91 ? 0.807 -8.663 -20.850 1.00 93.50 91 LEU A N 1
ATOM 719 C CA . LEU A 1 91 ? 0.912 -9.746 -19.874 1.00 93.50 91 LEU A CA 1
ATOM 720 C C . LEU A 1 91 ? 0.645 -11.114 -20.516 1.00 93.50 91 LEU A C 1
ATOM 722 O O . LEU A 1 91 ? 1.406 -12.050 -20.291 1.00 93.50 91 LEU A O 1
ATOM 726 N N . GLN A 1 92 ? -0.375 -11.232 -21.371 1.00 95.50 92 GLN A N 1
ATOM 727 C CA . GLN A 1 92 ? -0.645 -12.462 -22.125 1.00 95.50 92 GLN A CA 1
ATOM 728 C C . GLN A 1 92 ? 0.541 -12.872 -23.007 1.00 95.50 92 GLN A C 1
ATOM 730 O O . GLN A 1 92 ? 0.892 -14.049 -23.045 1.00 95.50 92 GLN A O 1
ATOM 735 N N . ALA A 1 93 ? 1.187 -11.923 -23.690 1.00 96.12 93 ALA A N 1
ATOM 736 C CA . ALA A 1 93 ? 2.370 -12.210 -24.496 1.00 96.12 93 ALA A CA 1
ATOM 737 C C . ALA A 1 93 ? 3.555 -12.652 -23.638 1.00 96.12 93 ALA A C 1
ATOM 739 O O . ALA A 1 93 ? 4.225 -13.615 -24.001 1.00 96.12 93 ALA A O 1
ATOM 740 N N . PHE A 1 94 ? 3.786 -12.017 -22.487 1.00 95.88 94 PHE A N 1
ATOM 741 C CA . PHE A 1 94 ? 4.793 -12.484 -21.535 1.00 95.88 94 PHE A CA 1
ATOM 742 C C . PHE A 1 94 ? 4.510 -13.923 -21.077 1.00 95.88 94 PHE A C 1
ATOM 744 O O . PHE A 1 94 ? 5.403 -14.765 -21.121 1.00 95.88 94 PHE A O 1
ATOM 751 N N . LEU A 1 95 ? 3.262 -14.232 -20.712 1.00 97.06 95 LEU A N 1
ATOM 752 C CA . LEU A 1 95 ? 2.856 -15.582 -20.314 1.00 97.06 95 LEU A CA 1
ATOM 753 C C . LEU A 1 95 ? 3.024 -16.596 -21.453 1.00 97.06 95 LEU A C 1
ATOM 755 O O . LEU A 1 95 ? 3.463 -17.715 -21.206 1.00 97.06 95 LEU A O 1
ATOM 759 N N . ALA A 1 96 ? 2.732 -16.214 -22.698 1.00 97.69 96 ALA A N 1
ATOM 760 C CA . ALA A 1 96 ? 2.957 -17.062 -23.866 1.00 97.69 96 ALA A CA 1
ATOM 761 C C . ALA A 1 96 ? 4.453 -17.319 -24.109 1.00 97.69 96 ALA A C 1
ATOM 763 O O . ALA A 1 96 ? 4.848 -18.452 -24.382 1.00 97.69 96 ALA A O 1
ATOM 764 N N . LEU A 1 97 ? 5.297 -16.291 -23.959 1.00 97.75 97 LEU A N 1
ATOM 765 C CA . LEU A 1 97 ? 6.751 -16.429 -24.047 1.00 97.75 97 LEU A CA 1
ATOM 766 C C . LEU A 1 97 ? 7.283 -17.355 -22.949 1.00 97.75 97 LEU A C 1
ATOM 768 O O . LEU A 1 97 ? 8.064 -18.253 -23.260 1.00 97.75 97 LEU A O 1
ATOM 772 N N . ALA A 1 98 ? 6.803 -17.202 -21.712 1.00 96.38 98 ALA A N 1
ATOM 773 C CA . ALA A 1 98 ? 7.151 -18.076 -20.597 1.00 96.38 98 ALA A CA 1
ATOM 774 C C . ALA A 1 98 ? 6.711 -19.528 -20.838 1.00 96.38 98 ALA A C 1
ATOM 776 O O . ALA A 1 98 ? 7.507 -20.453 -20.710 1.00 96.38 98 ALA A O 1
ATOM 777 N N . ALA A 1 99 ? 5.466 -19.736 -21.274 1.00 96.75 99 ALA A N 1
ATOM 778 C CA . ALA A 1 99 ? 4.934 -21.062 -21.582 1.00 96.75 99 ALA A CA 1
ATOM 779 C C . ALA A 1 99 ? 5.681 -21.748 -22.739 1.00 96.75 99 ALA A C 1
ATOM 781 O O . ALA A 1 99 ? 5.828 -22.967 -22.742 1.00 96.75 99 ALA A O 1
ATOM 782 N N . SER A 1 100 ? 6.166 -20.974 -23.714 1.00 97.62 100 SER A N 1
ATOM 783 C CA . SER A 1 100 ? 6.971 -21.486 -24.832 1.00 97.62 100 SER A CA 1
ATOM 784 C C . SER A 1 100 ? 8.446 -21.732 -24.486 1.00 97.62 100 SER A C 1
ATOM 786 O O . SER A 1 100 ? 9.175 -22.273 -25.314 1.00 97.62 100 SER A O 1
ATOM 788 N N . GLY A 1 101 ? 8.904 -21.307 -23.303 1.00 95.81 101 GLY A N 1
ATOM 789 C CA . GLY A 1 101 ? 10.314 -21.339 -22.907 1.00 95.81 101 GLY A CA 1
ATOM 790 C C . GLY A 1 101 ? 11.195 -20.277 -23.579 1.00 95.81 101 GLY A C 1
ATOM 791 O O . GLY A 1 101 ? 12.401 -20.261 -23.359 1.00 95.81 101 GLY A O 1
ATOM 792 N N . ALA A 1 10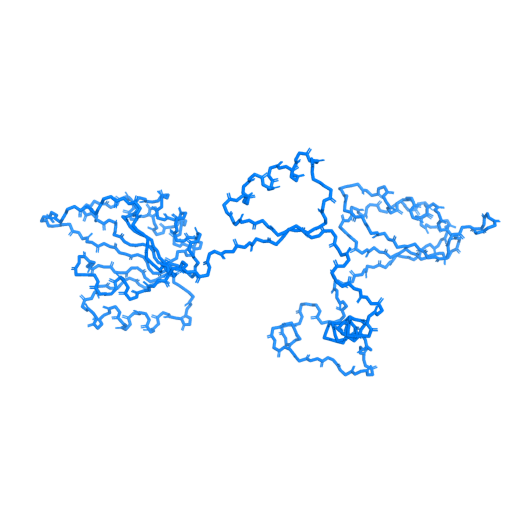2 ? 10.623 -19.372 -24.384 1.00 97.19 102 ALA A N 1
ATOM 793 C CA . ALA A 1 102 ? 11.350 -18.239 -24.968 1.00 97.19 102 ALA A CA 1
ATOM 794 C C . ALA A 1 102 ? 11.797 -17.218 -23.907 1.00 97.19 102 ALA A C 1
ATOM 796 O O . ALA A 1 102 ? 12.758 -16.478 -24.111 1.00 97.19 102 ALA A O 1
ATOM 797 N N . VAL A 1 103 ? 11.089 -17.183 -22.779 1.00 95.06 103 VAL A N 1
ATOM 798 C CA . VAL A 1 103 ? 11.501 -16.513 -21.548 1.00 95.06 103 VAL A CA 1
ATOM 799 C C . VAL A 1 103 ? 11.479 -17.563 -20.447 1.00 95.06 103 VAL A C 1
ATOM 801 O O . VAL A 1 103 ? 10.489 -18.270 -20.306 1.00 95.06 103 VAL A O 1
ATOM 804 N N . ASP A 1 104 ? 12.544 -17.651 -19.657 1.00 91.56 104 ASP A N 1
ATOM 805 C CA . ASP A 1 104 ? 12.579 -18.483 -18.456 1.00 91.56 104 ASP A CA 1
ATOM 806 C C . ASP A 1 104 ? 12.580 -17.576 -17.217 1.00 91.56 104 ASP A C 1
ATOM 808 O O . ASP A 1 104 ? 13.621 -17.028 -16.858 1.00 91.56 104 ASP A O 1
ATOM 812 N N . PRO A 1 105 ? 11.433 -17.381 -16.539 1.00 84.94 105 PRO A N 1
ATOM 813 C CA . PRO A 1 105 ? 11.396 -16.606 -15.301 1.00 84.94 105 PRO A CA 1
ATOM 814 C C . PRO A 1 105 ? 12.296 -17.189 -14.200 1.00 84.94 105 PRO A C 1
ATOM 816 O O . PRO A 1 105 ? 12.739 -16.447 -13.326 1.00 84.94 105 PRO A O 1
ATOM 819 N N . GLY A 1 106 ? 12.579 -18.496 -14.241 1.00 82.88 106 GLY A N 1
ATOM 820 C CA . GLY A 1 106 ? 13.467 -19.176 -13.302 1.00 82.88 106 GLY A CA 1
ATOM 821 C C . GLY A 1 106 ? 14.946 -18.845 -13.501 1.00 82.88 106 GLY A C 1
ATOM 822 O O . GLY A 1 106 ? 15.734 -19.057 -12.582 1.00 82.88 106 GLY A O 1
ATOM 823 N N . SER A 1 107 ? 15.333 -18.276 -14.650 1.00 85.19 107 SER A N 1
ATOM 824 C CA . SER A 1 107 ? 16.710 -17.840 -14.900 1.00 85.19 107 SER A CA 1
ATOM 825 C C . SER A 1 107 ? 17.064 -16.525 -14.199 1.00 85.19 107 SER A C 1
ATOM 827 O O . SER A 1 107 ? 18.219 -16.098 -14.240 1.00 85.19 107 SER A O 1
ATOM 829 N N . LEU A 1 108 ? 16.082 -15.833 -13.611 1.00 80.75 108 LEU A N 1
ATOM 830 C CA . LEU A 1 108 ? 16.337 -14.661 -12.781 1.00 80.75 108 LEU A CA 1
ATOM 831 C C . LEU A 1 108 ? 17.068 -15.106 -11.513 1.00 80.75 108 LEU A C 1
ATOM 833 O O . LEU A 1 108 ? 16.610 -16.032 -10.846 1.00 80.75 108 LEU A O 1
ATOM 837 N N . ASP A 1 109 ? 18.156 -14.412 -11.154 1.00 80.88 109 ASP A N 1
ATOM 838 C CA . ASP A 1 109 ? 18.846 -14.579 -9.866 1.00 80.88 109 ASP A CA 1
ATOM 839 C C . ASP A 1 109 ? 17.910 -14.165 -8.719 1.00 80.88 109 ASP A C 1
ATOM 841 O O . ASP A 1 109 ? 17.905 -13.022 -8.246 1.00 80.88 109 ASP A O 1
ATOM 845 N N . THR A 1 110 ? 17.038 -15.105 -8.363 1.00 84.50 110 THR A N 1
ATOM 846 C CA . THR A 1 110 ? 15.973 -14.967 -7.384 1.00 84.50 110 THR A CA 1
ATOM 847 C C . THR A 1 110 ? 16.356 -15.761 -6.156 1.00 84.50 110 THR A C 1
ATOM 849 O O . THR A 1 110 ? 16.506 -16.982 -6.206 1.00 84.50 110 THR A O 1
ATOM 852 N N . GLN A 1 111 ? 16.472 -15.078 -5.024 1.00 85.94 111 GLN A N 1
ATOM 853 C CA . GLN A 1 111 ? 16.796 -15.731 -3.762 1.00 85.94 111 GLN A CA 1
ATOM 854 C C . GLN A 1 111 ? 15.538 -15.927 -2.925 1.00 85.94 111 GLN A C 1
ATOM 856 O O . GLN A 1 111 ? 14.812 -14.974 -2.647 1.00 85.94 111 GLN A O 1
ATOM 861 N N . ALA A 1 112 ? 15.297 -17.165 -2.494 1.00 88.88 112 ALA A N 1
ATOM 862 C CA . ALA A 1 112 ? 14.213 -17.487 -1.577 1.00 88.88 112 ALA A CA 1
ATOM 863 C C . ALA A 1 112 ? 14.719 -17.472 -0.125 1.00 88.88 112 ALA A C 1
ATOM 865 O O . ALA A 1 112 ? 15.400 -18.403 0.313 1.00 88.88 112 ALA A O 1
ATOM 866 N N . LEU A 1 113 ? 14.355 -16.449 0.643 1.00 91.75 113 LEU A N 1
ATOM 867 C CA . LEU A 1 113 ? 14.788 -16.260 2.033 1.00 91.75 113 LEU A CA 1
ATOM 868 C C . LEU A 1 113 ? 13.603 -16.399 2.984 1.00 91.75 113 LEU A C 1
ATOM 870 O O . LEU A 1 113 ? 12.488 -16.046 2.619 1.00 91.75 113 LEU A O 1
ATOM 874 N N . ASP A 1 114 ? 13.820 -16.874 4.208 1.00 94.25 114 ASP A N 1
ATOM 875 C CA . ASP A 1 114 ? 12.765 -16.822 5.225 1.00 94.25 114 ASP A CA 1
ATOM 876 C C . ASP A 1 114 ? 12.442 -15.363 5.562 1.00 94.25 114 ASP A C 1
ATOM 878 O O . ASP A 1 114 ? 13.338 -14.515 5.607 1.00 94.25 114 ASP A O 1
ATOM 882 N N . PHE A 1 115 ? 11.170 -15.052 5.821 1.00 93.50 115 PHE A N 1
ATOM 883 C CA . PHE A 1 115 ? 10.739 -13.678 6.104 1.00 93.50 115 PHE A CA 1
ATOM 884 C C . PHE A 1 115 ? 11.462 -13.059 7.315 1.00 93.50 115 PHE A C 1
ATOM 886 O O . PHE A 1 115 ? 11.663 -11.848 7.364 1.00 93.50 115 PHE A O 1
ATOM 893 N N . ALA A 1 116 ? 11.951 -13.883 8.250 1.00 93.06 116 ALA A N 1
ATOM 894 C CA . ALA A 1 116 ? 12.796 -13.443 9.363 1.00 93.06 116 ALA A CA 1
ATOM 895 C C . ALA A 1 116 ? 14.082 -12.713 8.912 1.00 93.06 116 ALA A C 1
ATOM 897 O O . ALA A 1 116 ? 14.584 -11.851 9.629 1.00 93.06 116 ALA A O 1
ATOM 898 N N . ALA A 1 117 ? 14.595 -13.004 7.712 1.00 93.38 117 ALA A N 1
ATOM 899 C CA . ALA A 1 117 ? 15.772 -12.353 7.138 1.00 93.38 117 ALA A CA 1
ATOM 900 C C . ALA A 1 117 ? 15.446 -11.061 6.361 1.00 93.38 117 ALA A C 1
ATOM 902 O O . ALA A 1 117 ? 16.347 -10.467 5.759 1.00 93.38 117 ALA A O 1
ATOM 903 N N . ALA A 1 118 ? 14.185 -10.610 6.337 1.00 93.12 118 ALA A N 1
ATOM 904 C CA . ALA A 1 118 ? 13.762 -9.486 5.502 1.00 93.12 118 ALA A CA 1
ATOM 905 C C . ALA A 1 118 ? 14.528 -8.194 5.805 1.00 93.12 118 ALA A C 1
ATOM 907 O O . ALA A 1 118 ? 15.070 -7.582 4.886 1.00 93.12 118 ALA A O 1
ATOM 908 N N . LEU A 1 119 ? 14.640 -7.812 7.082 1.00 93.88 119 LEU A N 1
ATOM 909 C CA . LEU A 1 119 ? 15.339 -6.585 7.486 1.00 93.88 119 LEU A CA 1
ATOM 910 C C . LEU A 1 119 ? 16.809 -6.595 7.055 1.00 93.88 119 LEU A C 1
ATOM 912 O O . LEU A 1 119 ? 17.266 -5.661 6.398 1.00 93.88 119 LEU A O 1
ATOM 916 N N . GLN A 1 120 ? 17.524 -7.685 7.341 1.00 93.25 120 GLN A N 1
ATOM 917 C CA . GLN A 1 120 ? 18.916 -7.845 6.920 1.00 93.25 120 GLN A CA 1
ATOM 918 C C . GLN A 1 120 ? 19.057 -7.770 5.391 1.00 93.25 120 GLN A C 1
ATOM 920 O O . GLN A 1 120 ? 19.971 -7.124 4.881 1.00 93.25 120 GLN A O 1
ATOM 925 N N . SER A 1 121 ? 18.139 -8.397 4.654 1.00 91.06 121 SER A N 1
ATOM 926 C CA . SER A 1 121 ? 18.158 -8.408 3.188 1.00 91.06 121 SER A CA 1
ATOM 927 C C . SER A 1 121 ? 18.004 -7.001 2.603 1.00 91.06 121 SER A C 1
ATOM 929 O O . SER A 1 121 ? 18.747 -6.633 1.691 1.00 91.06 121 SER A O 1
ATOM 931 N N . TYR A 1 122 ? 17.095 -6.192 3.161 1.00 89.69 122 TYR A N 1
ATOM 932 C CA . TYR A 1 122 ? 16.936 -4.785 2.783 1.00 89.69 122 TYR A CA 1
ATOM 933 C C . TYR A 1 122 ? 18.172 -3.945 3.130 1.00 89.69 122 TYR A C 1
ATOM 935 O O . TYR A 1 122 ? 18.594 -3.122 2.318 1.00 89.69 122 TYR A O 1
ATOM 943 N N . GLU A 1 123 ? 18.795 -4.164 4.291 1.00 92.00 123 GLU A N 1
ATOM 944 C CA . GLU A 1 123 ? 20.029 -3.460 4.660 1.00 92.00 123 GLU A CA 1
ATOM 945 C C . GLU A 1 123 ? 21.199 -3.775 3.722 1.00 92.00 123 GLU A C 1
ATOM 947 O O . GLU A 1 123 ? 21.977 -2.891 3.359 1.00 92.00 123 GLU A O 1
ATOM 952 N N . GLU A 1 124 ? 21.362 -5.038 3.341 1.00 90.56 124 GLU A N 1
ATOM 953 C CA . GLU A 1 124 ? 22.422 -5.454 2.425 1.00 90.56 124 GLU A CA 1
ATOM 954 C C . GLU A 1 124 ? 22.197 -4.905 1.013 1.00 90.56 124 GLU A C 1
ATOM 956 O O . GLU A 1 124 ? 23.164 -4.481 0.376 1.00 90.56 124 GLU A O 1
ATOM 961 N N . LEU A 1 125 ? 20.940 -4.842 0.559 1.00 86.88 125 LEU A N 1
ATOM 962 C CA . LEU A 1 125 ? 20.565 -4.179 -0.691 1.00 86.88 125 LEU A CA 1
ATOM 963 C C . LEU A 1 125 ? 20.910 -2.683 -0.650 1.00 86.88 125 LEU A C 1
ATOM 965 O O . LEU A 1 125 ? 21.591 -2.190 -1.546 1.00 86.88 125 LEU A O 1
ATOM 969 N N . ALA A 1 126 ? 20.525 -1.975 0.416 1.00 87.31 126 ALA A N 1
ATOM 970 C CA . ALA A 1 126 ? 20.817 -0.549 0.580 1.00 87.31 126 ALA A CA 1
ATOM 971 C C . ALA A 1 126 ? 22.328 -0.246 0.625 1.00 87.31 126 ALA A C 1
ATOM 973 O O . ALA A 1 126 ? 22.767 0.812 0.183 1.00 87.31 126 ALA A O 1
ATOM 974 N N . ARG A 1 127 ? 23.139 -1.185 1.132 1.00 91.25 127 ARG A N 1
ATOM 975 C CA . ARG A 1 127 ? 24.610 -1.090 1.165 1.00 91.25 127 ARG A CA 1
ATOM 976 C C . ARG A 1 127 ? 25.290 -1.561 -0.129 1.00 91.25 127 ARG A C 1
ATOM 978 O O . ARG A 1 127 ? 26.517 -1.615 -0.160 1.00 91.25 127 ARG A O 1
ATOM 985 N N . GLY A 1 128 ? 24.535 -1.954 -1.158 1.00 86.44 128 GLY A N 1
ATOM 986 C CA . GLY A 1 128 ? 25.082 -2.469 -2.419 1.00 86.44 128 GLY A CA 1
ATOM 987 C C . GLY A 1 128 ? 25.828 -3.801 -2.281 1.00 86.44 128 GLY A C 1
ATOM 988 O O . GLY A 1 128 ? 26.648 -4.141 -3.127 1.00 86.44 128 GLY A O 1
ATOM 989 N N . LYS A 1 129 ? 25.583 -4.554 -1.200 1.00 84.56 129 LYS A N 1
ATOM 990 C CA . LYS A 1 129 ? 26.235 -5.848 -0.928 1.00 84.56 129 LYS A CA 1
ATOM 991 C C . LYS A 1 129 ? 25.545 -7.022 -1.620 1.00 84.56 129 LYS A C 1
ATOM 993 O O . LYS A 1 129 ? 26.085 -8.124 -1.622 1.00 84.56 129 LYS A O 1
ATOM 998 N N . ARG A 1 130 ? 24.352 -6.803 -2.174 1.00 75.94 130 ARG A N 1
ATOM 999 C CA . ARG A 1 130 ? 23.586 -7.809 -2.914 1.00 75.94 130 ARG A CA 1
ATOM 1000 C C . ARG A 1 130 ? 23.532 -7.465 -4.394 1.00 75.94 130 ARG A C 1
ATOM 1002 O O . ARG A 1 130 ? 23.312 -6.315 -4.758 1.00 75.94 130 ARG A O 1
ATOM 1009 N N . THR A 1 131 ? 23.695 -8.496 -5.214 1.00 71.50 131 THR A N 1
ATOM 1010 C CA . THR A 1 131 ? 23.644 -8.437 -6.682 1.00 71.50 131 THR A CA 1
ATOM 1011 C C . THR A 1 131 ? 22.373 -9.054 -7.265 1.00 71.50 131 THR A C 1
ATOM 1013 O O . THR A 1 131 ? 22.099 -8.849 -8.443 1.00 71.50 131 THR A O 1
ATOM 1016 N N . GLY A 1 132 ? 21.610 -9.806 -6.462 1.00 73.00 132 GLY A N 1
ATOM 1017 C CA . GLY A 1 132 ? 20.381 -10.465 -6.903 1.00 73.00 132 GLY A CA 1
ATOM 1018 C C . GLY A 1 132 ? 19.305 -9.457 -7.300 1.00 73.00 132 GLY A C 1
ATOM 1019 O O . GLY A 1 132 ? 19.083 -8.469 -6.597 1.00 73.00 132 GLY A O 1
ATOM 1020 N N . LEU A 1 133 ? 18.637 -9.715 -8.427 1.00 74.81 133 LEU A N 1
ATOM 1021 C CA . LEU A 1 133 ? 17.603 -8.834 -8.985 1.00 74.81 133 LEU A CA 1
ATOM 1022 C C . LEU A 1 133 ? 16.254 -8.984 -8.269 1.00 74.81 133 LEU A C 1
ATOM 1024 O O . LEU A 1 133 ? 15.435 -8.067 -8.318 1.00 74.81 133 LEU A O 1
ATOM 1028 N N . ALA A 1 134 ? 16.018 -10.123 -7.610 1.00 83.81 134 ALA A N 1
ATOM 1029 C CA . ALA A 1 134 ? 14.775 -10.405 -6.905 1.00 83.81 134 ALA A CA 1
ATOM 1030 C C . ALA A 1 134 ? 15.006 -11.211 -5.618 1.00 83.81 134 ALA A C 1
ATOM 1032 O O . ALA A 1 134 ? 15.868 -12.088 -5.538 1.00 83.81 134 ALA A O 1
ATOM 1033 N N . ILE A 1 135 ? 14.183 -10.936 -4.606 1.00 88.00 135 ILE A N 1
ATOM 1034 C CA . ILE A 1 135 ? 14.107 -11.719 -3.371 1.00 88.00 135 ILE A CA 1
ATOM 1035 C C . ILE A 1 135 ? 12.654 -12.133 -3.175 1.00 88.00 135 ILE A C 1
ATOM 1037 O O . ILE A 1 135 ? 11.750 -11.301 -3.228 1.00 88.00 135 ILE A O 1
ATOM 1041 N N . VAL A 1 136 ? 12.440 -13.421 -2.928 1.00 90.38 136 VAL A N 1
ATOM 1042 C CA . VAL A 1 136 ? 11.144 -13.985 -2.556 1.00 90.38 136 VAL A CA 1
ATOM 1043 C C . VAL A 1 136 ? 11.210 -14.360 -1.084 1.00 90.38 136 VAL A C 1
ATOM 1045 O O . VAL A 1 136 ? 12.019 -15.198 -0.686 1.00 90.38 136 VAL A O 1
ATOM 1048 N N . PHE A 1 137 ? 10.359 -13.746 -0.264 1.00 93.38 137 PHE A N 1
ATOM 1049 C CA . PHE A 1 137 ? 10.268 -14.114 1.143 1.00 93.38 137 PHE A CA 1
ATOM 1050 C C . PHE A 1 137 ? 9.307 -15.280 1.350 1.00 93.38 137 PHE A C 1
ATOM 1052 O O . PHE A 1 137 ? 8.150 -15.242 0.933 1.00 93.38 137 PHE A O 1
ATOM 1059 N N . ARG A 1 138 ? 9.802 -16.314 2.027 1.00 93.00 138 ARG A N 1
ATOM 1060 C CA . ARG A 1 138 ? 9.035 -17.465 2.486 1.00 93.00 138 ARG A CA 1
ATOM 1061 C C . ARG A 1 138 ? 8.421 -17.129 3.839 1.00 93.00 138 ARG A C 1
ATOM 1063 O O . ARG A 1 138 ? 9.132 -16.815 4.795 1.00 93.00 138 ARG A O 1
ATOM 1070 N N . TYR A 1 139 ? 7.098 -17.179 3.892 1.00 91.00 139 TYR A N 1
ATOM 1071 C CA . TYR A 1 139 ? 6.331 -17.086 5.128 1.00 91.00 139 TYR A CA 1
ATOM 1072 C C . TYR A 1 139 ? 6.072 -18.494 5.657 1.00 91.00 139 TYR A C 1
ATOM 1074 O O . TYR A 1 139 ? 5.961 -19.434 4.869 1.00 91.00 139 TYR A O 1
ATOM 1082 N N . ASP A 1 140 ? 5.983 -18.631 6.977 1.00 88.44 140 ASP A N 1
ATOM 1083 C CA . ASP A 1 140 ? 5.614 -19.896 7.604 1.00 88.44 140 ASP A CA 1
ATOM 1084 C C . ASP A 1 140 ? 4.159 -20.244 7.234 1.00 88.44 140 ASP A C 1
ATOM 1086 O O . ASP A 1 140 ? 3.249 -19.504 7.618 1.00 88.44 140 ASP A O 1
ATOM 1090 N N . PRO A 1 141 ? 3.910 -21.335 6.486 1.00 85.81 141 PRO A N 1
ATOM 1091 C CA . PRO A 1 141 ? 2.557 -21.722 6.103 1.00 85.81 141 PRO A CA 1
ATOM 1092 C C . PRO A 1 141 ? 1.714 -22.196 7.296 1.00 85.81 141 PRO A C 1
ATOM 1094 O O . PRO A 1 141 ? 0.494 -22.261 7.172 1.00 85.81 141 PRO A O 1
ATOM 1097 N N . ALA A 1 142 ? 2.341 -22.542 8.426 1.00 88.56 142 ALA A N 1
ATOM 1098 C CA . ALA A 1 142 ? 1.658 -22.948 9.649 1.00 88.56 142 ALA A CA 1
ATOM 1099 C C . ALA A 1 142 ? 1.316 -21.764 10.571 1.00 88.56 142 ALA A C 1
ATOM 1101 O O . ALA A 1 142 ? 0.624 -21.955 11.570 1.00 88.56 142 ALA A O 1
ATOM 1102 N N . ALA A 1 143 ? 1.782 -20.549 10.262 1.00 85.06 143 ALA A N 1
ATOM 1103 C CA . ALA A 1 143 ? 1.464 -19.377 11.063 1.00 85.06 143 ALA A CA 1
ATOM 1104 C C . ALA A 1 143 ? -0.021 -19.017 10.923 1.00 85.06 143 ALA A C 1
ATOM 1106 O O . ALA A 1 143 ? -0.499 -18.684 9.836 1.00 85.06 143 ALA A O 1
ATOM 1107 N N . GLU A 1 144 ? -0.755 -19.038 12.036 1.00 86.00 144 GLU A N 1
ATOM 1108 C CA . GLU A 1 144 ? -2.148 -18.604 12.026 1.00 86.00 144 GLU A CA 1
ATOM 1109 C C . GLU A 1 144 ? -2.250 -17.073 11.914 1.00 86.00 144 GLU A C 1
ATOM 1111 O O . GLU A 1 144 ? -1.584 -16.344 12.661 1.00 86.00 144 GLU A O 1
ATOM 1116 N N . PRO A 1 145 ? -3.092 -16.549 11.006 1.00 84.25 145 PRO A N 1
ATOM 1117 C CA . PRO A 1 145 ? -3.253 -15.115 10.835 1.00 84.25 145 PRO A CA 1
ATOM 1118 C C . PRO A 1 145 ? -3.930 -14.501 12.064 1.00 84.25 145 PRO A C 1
ATOM 1120 O O . PRO A 1 145 ? -5.124 -14.677 12.304 1.00 84.25 145 PRO A O 1
ATOM 1123 N N . GLN A 1 146 ? -3.174 -13.707 12.818 1.00 89.25 146 GLN A N 1
ATOM 1124 C CA . GLN A 1 146 ? -3.713 -12.939 13.935 1.00 89.25 146 GLN A CA 1
ATOM 1125 C C . GLN A 1 146 ? -4.292 -11.614 13.437 1.00 89.25 146 GLN A C 1
ATOM 1127 O O . GLN A 1 146 ? -3.585 -10.760 12.903 1.00 89.25 146 GLN A O 1
ATOM 1132 N N . ARG A 1 147 ? -5.600 -11.428 13.631 1.00 93.50 147 ARG A N 1
ATOM 1133 C CA . ARG A 1 147 ? -6.302 -10.176 13.293 1.00 93.50 147 ARG A CA 1
ATOM 1134 C C . ARG A 1 147 ? -6.430 -9.213 14.470 1.00 93.50 147 ARG A C 1
ATOM 1136 O O . ARG A 1 147 ? -6.936 -8.107 14.292 1.00 93.50 147 ARG A O 1
ATOM 1143 N N . VAL A 1 148 ? -5.951 -9.622 15.642 1.00 95.50 148 VAL A N 1
ATOM 1144 C CA . VAL A 1 148 ? -5.884 -8.826 16.869 1.00 95.50 148 VAL A CA 1
ATOM 1145 C C . VAL A 1 148 ? -4.538 -9.096 17.521 1.00 95.50 148 VAL A C 1
ATOM 1147 O O . VAL A 1 148 ? -4.177 -10.251 17.732 1.00 95.50 148 VAL A O 1
ATOM 1150 N N . LEU A 1 149 ? -3.809 -8.034 17.839 1.00 95.56 149 LEU A N 1
ATOM 1151 C CA . LEU A 1 149 ? -2.493 -8.089 18.453 1.00 95.56 149 LEU A CA 1
ATOM 1152 C C . LEU A 1 149 ? -2.505 -7.282 19.758 1.00 95.56 149 LEU A C 1
ATOM 1154 O O . LEU A 1 149 ? -2.828 -6.088 19.732 1.00 95.56 149 LEU A O 1
ATOM 1158 N N . PRO A 1 150 ? -2.169 -7.897 20.905 1.00 95.81 150 PRO A N 1
ATOM 1159 C CA . PRO A 1 150 ? -1.930 -7.158 22.136 1.00 95.81 150 PRO A CA 1
ATOM 1160 C C . PRO A 1 150 ? -0.602 -6.398 22.034 1.00 95.81 150 PRO A C 1
ATOM 1162 O O . PRO A 1 150 ? 0.408 -6.962 21.619 1.00 95.81 150 PRO A O 1
ATOM 1165 N N . LEU A 1 151 ? -0.601 -5.125 22.425 1.00 95.12 151 LEU A N 1
ATOM 1166 C CA . LEU A 1 151 ? 0.582 -4.254 22.395 1.00 95.12 151 LEU A CA 1
ATOM 1167 C C . LEU A 1 151 ? 1.040 -3.853 23.797 1.00 95.12 151 LEU A C 1
ATOM 1169 O O . LEU A 1 151 ? 2.235 -3.766 24.064 1.00 95.12 151 LEU A O 1
ATOM 1173 N N . ALA A 1 152 ? 0.090 -3.621 24.702 1.00 90.69 152 ALA A N 1
ATOM 1174 C CA . ALA A 1 152 ? 0.359 -3.224 26.075 1.00 90.69 152 ALA A CA 1
ATOM 1175 C C . ALA A 1 152 ? -0.607 -3.925 27.044 1.00 90.69 152 ALA A C 1
ATOM 1177 O O . ALA A 1 152 ? -1.674 -4.395 26.631 1.00 90.69 152 ALA A O 1
ATOM 1178 N N . PRO A 1 153 ? -0.270 -3.998 28.345 1.00 90.81 153 PRO A N 1
ATOM 1179 C CA . PRO A 1 153 ? -1.198 -4.491 29.352 1.00 90.81 153 PRO A CA 1
ATOM 1180 C C . PRO A 1 153 ? -2.520 -3.723 29.297 1.00 90.81 153 PRO A C 1
ATOM 1182 O O . PRO A 1 153 ? -2.533 -2.492 29.235 1.00 90.81 153 PRO A O 1
ATOM 1185 N N . ARG A 1 154 ? -3.642 -4.449 29.347 1.00 89.19 154 ARG A N 1
ATOM 1186 C CA . ARG A 1 154 ? -4.966 -3.821 29.347 1.00 89.19 154 ARG A CA 1
ATOM 1187 C C . ARG A 1 154 ? -5.121 -2.908 30.574 1.00 89.19 154 ARG A C 1
ATOM 1189 O O . ARG A 1 154 ? -4.881 -3.367 31.697 1.00 89.19 154 ARG A O 1
ATOM 1196 N N . PRO A 1 155 ? -5.551 -1.646 30.399 1.00 86.62 155 PRO A N 1
ATOM 1197 C CA . PRO A 1 155 ? -5.823 -0.759 31.522 1.00 86.62 155 PRO A CA 1
ATOM 1198 C C . PRO A 1 155 ? -6.993 -1.302 32.353 1.00 86.62 155 PRO A C 1
ATOM 1200 O O . PRO A 1 155 ? -8.049 -1.658 31.817 1.00 86.62 155 PRO A O 1
ATOM 1203 N N . ARG A 1 156 ? -6.806 -1.370 33.677 1.00 86.19 156 ARG A N 1
ATOM 1204 C CA . ARG A 1 156 ? -7.842 -1.833 34.613 1.00 86.19 156 ARG A CA 1
ATOM 1205 C C . ARG A 1 156 ? -9.040 -0.889 34.573 1.00 86.19 156 ARG A C 1
ATOM 1207 O O . ARG A 1 156 ? -8.862 0.320 34.533 1.00 86.19 156 ARG A O 1
ATOM 1214 N N . LYS A 1 157 ? -10.251 -1.443 34.622 1.00 88.44 157 LYS A N 1
ATOM 1215 C CA . LYS A 1 157 ? -11.487 -0.658 34.681 1.00 88.44 157 LYS A CA 1
ATOM 1216 C C . LYS A 1 157 ? -11.605 0.028 36.046 1.00 88.44 157 LYS A C 1
ATOM 1218 O O . LYS A 1 157 ? -11.808 -0.652 37.051 1.00 88.44 157 LYS A O 1
ATOM 1223 N N . ALA A 1 158 ? -11.463 1.352 36.083 1.00 84.19 158 ALA A N 1
ATOM 1224 C CA . ALA A 1 158 ? -11.799 2.160 37.252 1.00 84.19 158 ALA A CA 1
ATOM 1225 C C . ALA A 1 158 ? -13.223 2.732 37.137 1.00 84.19 158 ALA A C 1
ATOM 1227 O O . ALA A 1 158 ? -13.784 2.847 36.046 1.00 84.19 158 ALA A O 1
ATOM 1228 N N . SER A 1 159 ? -13.829 3.071 38.279 1.00 83.75 159 SER A N 1
ATOM 1229 C CA . SER A 1 159 ? -15.165 3.675 38.307 1.00 83.75 159 SER A CA 1
ATOM 1230 C C . SER A 1 159 ? -15.152 5.035 37.605 1.00 83.75 159 SER A C 1
ATOM 1232 O O . SER A 1 159 ? -14.312 5.877 37.917 1.00 83.75 159 SER A O 1
ATOM 1234 N N . GLY A 1 160 ? -16.086 5.248 36.677 1.00 85.88 160 GLY A N 1
ATOM 1235 C CA . GLY A 1 160 ? -16.217 6.498 35.925 1.00 85.88 160 GLY A CA 1
ATOM 1236 C C . GLY A 1 160 ? -15.327 6.615 34.684 1.00 85.88 160 GLY A C 1
ATOM 1237 O O . GLY A 1 160 ? -15.415 7.631 34.001 1.00 85.88 160 GLY A O 1
ATOM 1238 N N . GLU A 1 161 ? -14.509 5.606 34.362 1.00 93.75 161 GLU A N 1
ATOM 1239 C CA . GLU A 1 161 ? -13.731 5.597 33.119 1.00 93.75 161 GLU A CA 1
ATOM 1240 C C . GLU A 1 161 ? -14.486 4.954 31.954 1.00 93.75 161 GLU A C 1
ATOM 1242 O O . GLU A 1 161 ? -15.091 3.891 32.102 1.00 93.75 161 GLU A O 1
ATOM 1247 N N . VAL A 1 162 ? -14.368 5.560 30.772 1.00 96.25 162 VAL A N 1
ATOM 1248 C CA . VAL A 1 162 ? -14.960 5.073 29.520 1.00 96.25 162 VAL A CA 1
ATOM 1249 C C . VAL A 1 162 ? -13.906 4.310 28.721 1.00 96.25 162 VAL A C 1
ATOM 1251 O O . VAL A 1 162 ? -12.861 4.853 28.356 1.00 96.25 162 VAL A O 1
ATOM 1254 N N . GLY A 1 163 ? -14.166 3.036 28.441 1.00 97.50 163 GLY A N 1
ATOM 1255 C CA . GLY A 1 163 ? -13.389 2.231 27.508 1.00 97.50 163 GLY A CA 1
ATOM 1256 C C . GLY A 1 163 ? -13.707 2.607 26.071 1.00 97.50 163 GLY A C 1
ATOM 1257 O O . GLY A 1 163 ? -14.863 2.573 25.655 1.00 97.50 163 GLY A O 1
ATOM 1258 N N . ILE A 1 164 ? -12.683 2.955 25.301 1.00 97.94 164 ILE A N 1
ATOM 1259 C CA . ILE A 1 164 ? -12.852 3.396 23.921 1.00 97.94 164 ILE A CA 1
ATOM 1260 C C . ILE A 1 164 ? -12.107 2.507 22.936 1.00 97.94 164 ILE A C 1
ATOM 1262 O O . ILE A 1 164 ? -11.052 1.934 23.236 1.00 97.94 164 ILE A O 1
ATOM 1266 N N . ALA A 1 165 ? -12.638 2.471 21.723 1.00 98.31 165 ALA A N 1
ATOM 1267 C CA . ALA A 1 165 ? -11.995 1.858 20.580 1.00 98.31 165 ALA A CA 1
ATOM 1268 C C . ALA A 1 165 ? -12.173 2.708 19.321 1.00 98.31 165 ALA A C 1
ATOM 1270 O O . ALA A 1 165 ? -13.178 3.397 19.161 1.00 98.31 165 ALA A O 1
ATOM 1271 N N . PHE A 1 166 ? -11.209 2.622 18.411 1.00 98.38 166 PHE A N 1
ATOM 1272 C CA . PHE A 1 166 ? -11.288 3.211 17.078 1.00 98.38 166 PHE A CA 1
ATOM 1273 C C . PHE A 1 166 ? -11.435 2.109 16.033 1.00 98.38 166 PHE A C 1
ATOM 1275 O O . PHE A 1 166 ? -10.622 1.190 15.978 1.00 98.38 166 PHE A O 1
ATOM 1282 N N . VAL A 1 167 ? -12.449 2.223 15.180 1.00 98.25 167 VAL A N 1
ATOM 1283 C CA . VAL A 1 167 ? -12.608 1.448 13.950 1.00 98.25 167 VAL A CA 1
ATOM 1284 C C . VAL A 1 167 ? -12.410 2.411 12.789 1.00 98.25 167 VAL A C 1
ATOM 1286 O O . VAL A 1 167 ? -13.221 3.297 12.536 1.00 98.25 167 VAL A O 1
ATOM 1289 N N . GLY A 1 168 ? -11.297 2.254 12.088 1.00 96.81 168 GLY A N 1
ATOM 1290 C CA . GLY A 1 168 ? -10.753 3.280 11.213 1.00 96.81 168 GLY A CA 1
ATOM 1291 C C . GLY A 1 168 ? -9.745 4.156 11.954 1.00 96.81 168 GLY A C 1
ATOM 1292 O O . GLY A 1 168 ? -9.870 4.449 13.140 1.00 96.81 168 GLY A O 1
ATOM 1293 N N . ALA A 1 169 ? -8.707 4.548 11.226 1.00 95.06 169 ALA A N 1
ATOM 1294 C CA . ALA A 1 169 ? -7.757 5.564 11.648 1.00 95.06 169 ALA A CA 1
ATOM 1295 C C . ALA A 1 169 ? -7.231 6.249 10.386 1.00 95.06 169 ALA A C 1
ATOM 1297 O O . ALA A 1 169 ? -6.063 6.116 10.027 1.00 95.06 169 ALA A O 1
ATOM 1298 N N . GLY A 1 170 ? -8.131 6.888 9.636 1.00 92.19 170 GLY A N 1
ATOM 1299 C CA . GLY A 1 170 ? -7.757 7.686 8.469 1.00 92.19 170 GLY A CA 1
ATOM 1300 C C . GLY A 1 170 ? -6.976 8.945 8.859 1.00 92.19 170 GLY A C 1
ATOM 1301 O O . GLY A 1 170 ? -6.767 9.228 10.040 1.00 92.19 170 GLY A O 1
ATOM 1302 N N . ASN A 1 171 ? -6.564 9.735 7.864 1.00 93.12 171 ASN A N 1
ATOM 1303 C CA . ASN A 1 171 ? -5.801 10.965 8.107 1.00 93.12 171 ASN A CA 1
ATOM 1304 C C . ASN A 1 171 ? -6.507 11.904 9.092 1.00 93.12 171 ASN A C 1
ATOM 1306 O O . ASN A 1 171 ? -5.862 12.387 10.015 1.00 93.12 171 ASN A O 1
ATOM 1310 N N . TYR A 1 172 ? -7.823 12.089 8.944 1.00 93.06 172 TYR A N 1
ATOM 1311 C CA . TYR A 1 172 ? -8.617 12.929 9.841 1.00 93.06 172 TYR A CA 1
ATOM 1312 C C . TYR A 1 172 ? -8.608 12.421 11.291 1.00 93.06 172 TYR A C 1
ATOM 1314 O O . TYR A 1 172 ? -8.318 13.176 12.218 1.00 93.06 172 TYR A O 1
ATOM 1322 N N . ALA A 1 173 ? -8.828 11.120 11.500 1.00 95.38 173 ALA A N 1
ATOM 1323 C CA . ALA A 1 173 ? -8.776 10.526 12.833 1.00 95.38 173 ALA A CA 1
ATOM 1324 C C . ALA A 1 173 ? -7.401 10.721 13.492 1.00 95.38 173 ALA A C 1
ATOM 1326 O O . ALA A 1 173 ? -7.328 11.088 14.662 1.00 95.38 173 ALA A O 1
ATOM 1327 N N . LYS A 1 174 ? -6.308 10.532 12.735 1.00 95.56 174 LYS A N 1
ATOM 1328 C CA . LYS A 1 174 ? -4.931 10.690 13.239 1.00 95.56 174 LYS A CA 1
ATOM 1329 C C . LYS A 1 174 ? -4.544 12.141 13.520 1.00 95.56 174 LYS A C 1
ATOM 1331 O O . LYS A 1 174 ? -3.728 12.365 14.412 1.00 95.56 174 LYS A O 1
ATOM 1336 N N . SER A 1 175 ? -5.059 13.106 12.759 1.00 95.00 175 SER A N 1
ATOM 1337 C CA . SER A 1 175 ? -4.690 14.520 12.903 1.00 95.00 175 SER A CA 1
ATOM 1338 C C . SER A 1 175 ? -5.601 15.302 13.848 1.00 95.00 175 SER A C 1
ATOM 1340 O O . SER A 1 175 ? -5.150 16.297 14.411 1.00 95.00 175 SER A O 1
ATOM 1342 N N . VAL A 1 176 ? -6.849 14.862 14.047 1.00 95.69 176 VAL A N 1
ATOM 1343 C CA . VAL A 1 176 ? -7.863 15.607 14.811 1.00 95.69 176 VAL A CA 1
ATOM 1344 C C . VAL A 1 176 ? -8.395 14.808 15.998 1.00 95.69 176 VAL A C 1
ATOM 1346 O O . VAL A 1 176 ? -8.229 15.233 17.142 1.00 95.69 176 VAL A O 1
ATOM 1349 N N . LEU A 1 177 ? -9.022 13.653 15.748 1.00 96.50 177 LEU A N 1
ATOM 1350 C CA . LEU A 1 177 ? -9.798 12.946 16.775 1.00 96.50 177 LEU A CA 1
ATOM 1351 C C . LEU A 1 177 ? -8.915 12.297 17.839 1.00 96.50 177 LEU A C 1
ATOM 1353 O O . LEU A 1 177 ? -9.133 12.522 19.024 1.00 96.50 177 LEU A O 1
ATOM 1357 N N . LEU A 1 178 ? -7.893 11.541 17.431 1.00 96.69 178 LEU A N 1
ATOM 1358 C CA . LEU A 1 178 ? -6.976 10.867 18.352 1.00 96.69 178 LEU A CA 1
ATOM 1359 C C . LEU A 1 178 ? -6.234 11.873 19.264 1.00 96.69 178 LEU A C 1
ATOM 1361 O O . LEU A 1 178 ? -6.285 11.700 20.481 1.00 96.69 178 LEU A O 1
ATOM 1365 N N . PRO A 1 179 ? -5.668 12.990 18.754 1.00 96.31 179 PRO A N 1
ATOM 1366 C CA . PRO A 1 179 ? -5.153 14.065 19.614 1.00 96.31 179 PRO A CA 1
ATOM 1367 C C . PRO A 1 179 ? -6.217 14.757 20.486 1.00 96.31 179 PRO A C 1
ATOM 1369 O O . PRO A 1 179 ? -5.906 15.320 21.534 1.00 96.31 179 PRO A O 1
ATOM 1372 N N . GLY A 1 180 ? -7.479 14.789 20.049 1.00 95.44 180 GLY A N 1
ATOM 1373 C CA . GLY A 1 180 ? -8.604 15.267 20.855 1.00 95.44 180 GLY A CA 1
ATOM 1374 C C . GLY A 1 180 ? -8.863 14.366 22.060 1.00 95.44 180 GLY A C 1
ATOM 1375 O O . GLY A 1 180 ? -8.905 14.854 23.186 1.00 95.44 180 GLY A O 1
ATOM 1376 N N . VAL A 1 181 ? -8.946 13.060 21.817 1.00 95.06 181 VAL A N 1
ATOM 1377 C CA . VAL A 1 181 ? -9.131 12.019 22.835 1.00 95.06 181 VAL A CA 1
ATOM 1378 C C . VAL A 1 181 ? -8.000 12.026 23.864 1.00 95.06 181 VAL A C 1
ATOM 1380 O O . VAL A 1 181 ? -8.270 11.895 25.052 1.00 95.06 181 VAL A O 1
ATOM 1383 N N . ASP A 1 182 ? -6.752 12.251 23.447 1.00 93.88 182 ASP A N 1
ATOM 1384 C CA . ASP A 1 182 ? -5.600 12.348 24.359 1.00 93.88 182 ASP A CA 1
ATOM 1385 C C . ASP A 1 182 ? -5.712 13.483 25.384 1.00 93.88 182 ASP A C 1
ATOM 1387 O O . ASP A 1 182 ? -5.071 13.439 26.433 1.00 93.88 182 ASP A O 1
ATOM 1391 N N . ARG A 1 183 ? -6.517 14.508 25.087 1.00 94.88 183 ARG A N 1
ATOM 1392 C CA . ARG A 1 183 ? -6.764 15.641 25.989 1.00 94.88 183 ARG A CA 1
ATOM 1393 C C . ARG A 1 183 ? -7.926 15.393 26.950 1.00 94.88 183 ARG A C 1
ATOM 1395 O O . ARG A 1 183 ? -8.134 16.192 27.862 1.00 94.88 183 ARG A O 1
ATOM 1402 N N . CYS A 1 184 ? -8.685 14.320 26.756 1.00 93.44 184 CYS A N 1
ATOM 1403 C CA . CYS A 1 184 ? -9.770 13.933 27.643 1.00 93.44 184 CYS A CA 1
ATOM 1404 C C . CYS A 1 184 ? -9.243 13.113 28.830 1.00 93.44 184 CYS A C 1
ATOM 1406 O O . CYS A 1 184 ? -8.258 12.385 28.731 1.00 93.44 184 CYS A O 1
ATOM 1408 N N . GLN A 1 185 ? -9.927 13.222 29.967 1.00 91.75 185 GLN A N 1
ATOM 1409 C CA . GLN A 1 185 ? -9.641 12.438 31.170 1.00 91.75 185 GLN A CA 1
ATOM 1410 C C . GLN A 1 185 ? -10.615 11.262 31.296 1.00 91.75 185 GLN A C 1
ATOM 1412 O O . GLN A 1 185 ? -11.655 11.251 30.643 1.00 91.75 185 GLN A O 1
ATOM 1417 N N . ALA A 1 186 ? -10.282 10.297 32.160 1.00 93.25 186 ALA A N 1
ATOM 1418 C CA . ALA A 1 186 ? -11.106 9.119 32.442 1.00 93.25 186 ALA A CA 1
ATOM 1419 C C . ALA A 1 186 ? -11.419 8.267 31.192 1.00 93.25 186 ALA A C 1
ATOM 1421 O O . ALA A 1 186 ? -12.533 7.776 31.011 1.00 93.25 186 ALA A O 1
ATOM 1422 N N . ILE A 1 187 ? -10.422 8.088 30.318 1.00 95.31 187 ILE A N 1
ATOM 1423 C CA . ILE A 1 187 ? -10.522 7.268 29.106 1.00 95.31 187 ILE A CA 1
ATOM 1424 C C . ILE A 1 187 ? -9.546 6.098 29.181 1.00 95.31 187 ILE A C 1
ATOM 1426 O O . ILE A 1 187 ? -8.350 6.284 29.406 1.00 95.31 187 ILE A O 1
ATOM 1430 N N . ARG A 1 188 ? -10.042 4.895 28.880 1.00 96.25 188 ARG A N 1
ATOM 1431 C CA . ARG A 1 188 ? -9.224 3.697 28.668 1.00 96.25 188 ARG A CA 1
ATOM 1432 C C . ARG A 1 188 ? -9.138 3.390 27.179 1.00 96.25 188 ARG A C 1
ATOM 1434 O O . ARG A 1 188 ? -10.138 3.071 26.545 1.00 96.25 188 ARG A O 1
ATOM 1441 N N . LYS A 1 189 ? -7.933 3.457 26.620 1.00 97.00 189 LYS A N 1
ATOM 1442 C CA . LYS A 1 189 ? -7.660 3.197 25.199 1.00 97.00 189 LYS A CA 1
ATOM 1443 C C . LYS A 1 189 ? -7.464 1.704 24.958 1.00 97.00 189 LYS A C 1
ATOM 1445 O O . LYS A 1 189 ? -6.398 1.159 25.247 1.00 97.00 189 LYS A O 1
ATOM 1450 N N . LEU A 1 190 ? -8.501 1.033 24.464 1.00 97.88 190 LEU A N 1
ATOM 1451 C CA . LEU A 1 190 ? -8.511 -0.426 24.369 1.00 97.88 190 LEU A CA 1
ATOM 1452 C C . LEU A 1 190 ? -8.034 -0.904 23.003 1.00 97.88 190 LEU A C 1
ATOM 1454 O O . LEU A 1 190 ? -7.010 -1.573 22.926 1.00 97.88 190 LEU A O 1
ATOM 1458 N N . HIS A 1 191 ? -8.722 -0.511 21.929 1.00 98.19 191 HIS A N 1
ATOM 1459 C CA . HIS A 1 191 ? -8.477 -1.065 20.594 1.00 98.19 191 HIS A CA 1
ATOM 1460 C C . HIS A 1 191 ? -8.349 -0.003 19.505 1.00 98.19 191 HIS A C 1
ATOM 1462 O O . HIS A 1 191 ? -9.107 0.964 19.480 1.00 98.19 191 HIS A O 1
ATOM 1468 N N . VAL A 1 192 ? -7.456 -0.243 18.544 1.00 98.12 192 VAL A N 1
ATOM 1469 C CA . VAL A 1 192 ? -7.460 0.428 17.233 1.00 98.12 192 VAL A CA 1
ATOM 1470 C C . VAL A 1 192 ? -7.524 -0.622 16.131 1.00 98.12 192 VAL A C 1
ATOM 1472 O O . VAL A 1 192 ? -6.607 -1.423 15.958 1.00 98.12 192 VAL A O 1
ATOM 1475 N N . VAL A 1 193 ? -8.587 -0.584 15.339 1.00 98.00 193 VAL A N 1
ATOM 1476 C CA . VAL A 1 193 ? -8.796 -1.448 14.180 1.00 98.00 193 VAL A CA 1
ATOM 1477 C C . VAL A 1 193 ? -8.701 -0.621 12.909 1.00 98.00 193 VAL A C 1
ATOM 1479 O O . VAL A 1 193 ? -9.336 0.422 12.787 1.00 98.00 193 VAL A O 1
ATOM 1482 N N . THR A 1 194 ? -7.927 -1.081 11.927 1.00 97.12 194 THR A N 1
ATOM 1483 C CA . THR A 1 194 ? -7.851 -0.430 10.607 1.00 97.12 194 THR A CA 1
ATOM 1484 C C . THR A 1 194 ? -7.877 -1.466 9.484 1.00 97.12 194 THR A C 1
ATOM 1486 O O . THR A 1 194 ? -7.841 -2.664 9.743 1.00 97.12 194 THR A O 1
ATOM 1489 N N . ALA A 1 195 ? -7.896 -1.022 8.224 1.00 94.50 195 ALA A N 1
ATOM 1490 C CA . ALA A 1 195 ? -7.866 -1.923 7.070 1.00 94.50 195 ALA A CA 1
ATOM 1491 C C . ALA A 1 195 ? -6.568 -2.754 6.953 1.00 94.50 195 ALA A C 1
ATOM 1493 O O . ALA A 1 195 ? -6.555 -3.771 6.269 1.00 94.50 195 ALA A O 1
ATOM 1494 N N . THR A 1 196 ? -5.471 -2.337 7.600 1.00 94.88 196 THR A N 1
ATOM 1495 C CA . THR A 1 196 ? -4.160 -3.007 7.497 1.00 94.88 196 THR A CA 1
ATOM 1496 C C . THR A 1 196 ? -3.493 -3.132 8.864 1.00 94.88 196 THR A C 1
ATOM 1498 O O . THR A 1 196 ? -3.548 -2.190 9.657 1.00 94.88 196 THR A O 1
ATOM 1501 N N . GLY A 1 197 ? -2.785 -4.237 9.119 1.00 94.38 197 GLY A N 1
ATOM 1502 C CA . GLY A 1 197 ? -2.073 -4.446 10.387 1.00 94.38 197 GLY A CA 1
ATOM 1503 C C . GLY A 1 197 ? -1.033 -3.360 10.685 1.00 94.38 197 GLY A C 1
ATOM 1504 O O . GLY A 1 197 ? -1.002 -2.829 11.790 1.00 94.38 197 GLY A O 1
ATOM 1505 N N . ALA A 1 198 ? -0.254 -2.943 9.680 1.00 94.44 198 ALA A N 1
ATOM 1506 C CA . ALA A 1 198 ? 0.786 -1.924 9.845 1.00 94.44 198 ALA A CA 1
ATOM 1507 C C . ALA A 1 198 ? 0.222 -0.561 10.289 1.00 94.44 198 ALA A C 1
ATOM 1509 O O . ALA A 1 198 ? 0.741 0.056 11.218 1.00 94.44 198 ALA A O 1
ATOM 1510 N N . SER A 1 199 ? -0.874 -0.096 9.670 1.00 95.44 199 SER A N 1
ATOM 1511 C CA . SER A 1 199 ? -1.517 1.163 10.078 1.00 95.44 199 SER A CA 1
ATOM 1512 C C . SER A 1 199 ? -2.139 1.063 11.474 1.00 95.44 199 SER A C 1
ATOM 1514 O O . SER A 1 199 ? -2.055 2.026 12.240 1.00 95.44 199 SER A O 1
ATOM 1516 N N . ALA A 1 200 ? -2.728 -0.088 11.820 1.00 97.12 200 ALA A N 1
ATOM 1517 C CA . ALA A 1 200 ? -3.305 -0.319 13.141 1.00 97.12 200 ALA A CA 1
ATOM 1518 C C . ALA A 1 200 ? -2.227 -0.293 14.230 1.00 97.12 200 ALA A C 1
ATOM 1520 O O . ALA A 1 200 ? -2.359 0.470 15.183 1.00 97.12 200 ALA A O 1
ATOM 1521 N N . MET A 1 201 ? -1.139 -1.048 14.045 1.00 97.00 201 MET A N 1
ATOM 1522 C CA . MET A 1 201 ? -0.005 -1.107 14.970 1.00 97.00 201 MET A CA 1
ATOM 1523 C C . MET A 1 201 ? 0.629 0.269 15.166 1.00 97.00 201 MET A C 1
ATOM 1525 O O . MET A 1 201 ? 0.660 0.762 16.288 1.00 97.00 201 MET A O 1
ATOM 1529 N N . HIS A 1 202 ? 1.006 0.947 14.078 1.00 96.62 202 HIS A N 1
ATOM 1530 C CA . HIS A 1 202 ? 1.618 2.274 14.157 1.00 96.62 202 HIS A CA 1
ATOM 1531 C C . HIS A 1 202 ? 0.732 3.292 14.893 1.00 96.62 202 HIS A C 1
ATOM 1533 O O . HIS A 1 202 ? 1.212 4.100 15.686 1.00 96.62 202 HIS A O 1
ATOM 1539 N N . THR A 1 203 ? -0.578 3.272 14.629 1.00 97.25 203 THR A N 1
ATOM 1540 C CA . THR A 1 203 ? -1.521 4.190 15.282 1.00 97.25 203 THR A CA 1
ATOM 1541 C C . THR A 1 203 ? -1.683 3.846 16.762 1.00 97.25 203 THR A C 1
ATOM 1543 O O . THR A 1 203 ? -1.638 4.736 17.607 1.00 97.25 203 THR A O 1
ATOM 1546 N N . ALA A 1 204 ? -1.852 2.566 17.083 1.00 97.25 204 ALA A N 1
ATOM 1547 C CA . ALA A 1 204 ? -2.038 2.109 18.449 1.00 97.25 204 ALA A CA 1
ATOM 1548 C C . ALA A 1 204 ? -0.813 2.395 19.325 1.00 97.25 204 ALA A C 1
ATOM 1550 O O . ALA A 1 204 ? -0.980 2.918 20.422 1.00 97.25 204 ALA A O 1
ATOM 1551 N N . GLU A 1 205 ? 0.402 2.145 18.830 1.00 96.81 205 GLU A N 1
ATOM 1552 C CA . GLU A 1 205 ? 1.645 2.481 19.535 1.00 96.81 205 GLU A CA 1
ATOM 1553 C C . GLU A 1 205 ? 1.770 3.989 19.761 1.00 96.81 205 GLU A C 1
ATOM 1555 O O . GLU A 1 205 ? 2.003 4.433 20.884 1.00 96.81 205 GLU A O 1
ATOM 1560 N N . LYS A 1 206 ? 1.546 4.792 18.711 1.00 96.56 206 LYS A N 1
ATOM 1561 C CA . LYS A 1 206 ? 1.657 6.254 18.780 1.00 96.56 206 LYS A CA 1
ATOM 1562 C C . LYS A 1 206 ? 0.722 6.871 19.820 1.00 96.56 206 LYS A C 1
ATOM 1564 O O . LYS A 1 206 ? 1.108 7.828 20.485 1.00 96.56 206 LYS A O 1
ATOM 1569 N N . PHE A 1 207 ? -0.503 6.359 19.928 1.00 96.38 207 PHE A N 1
ATOM 1570 C CA . PHE A 1 207 ? -1.533 6.915 20.809 1.00 96.38 207 PHE A CA 1
ATOM 1571 C C . PHE A 1 207 ? -1.752 6.097 22.093 1.00 96.38 207 PHE A C 1
ATOM 1573 O O . PHE A 1 207 ? -2.613 6.454 22.897 1.00 96.38 207 PHE A O 1
ATOM 1580 N N . GLY A 1 208 ? -0.978 5.033 22.323 1.00 95.88 208 GLY A N 1
ATOM 1581 C CA . GLY A 1 208 ? -1.003 4.239 23.555 1.00 95.88 208 GLY A CA 1
ATOM 1582 C C . GLY A 1 208 ? -2.263 3.386 23.746 1.00 95.88 208 GLY A C 1
ATOM 1583 O O . GLY A 1 208 ? -2.860 3.417 24.820 1.00 95.88 208 GLY A O 1
ATOM 1584 N N . TYR A 1 209 ? -2.687 2.649 22.718 1.00 97.56 209 TYR A N 1
ATOM 1585 C CA . TYR A 1 209 ? -3.783 1.675 22.811 1.00 97.56 209 TYR A CA 1
ATOM 1586 C C . TYR A 1 209 ? -3.279 0.291 23.232 1.00 97.56 209 TYR A C 1
ATOM 1588 O O . TYR A 1 209 ? -2.202 -0.138 22.820 1.00 97.56 209 TYR A O 1
ATOM 1596 N N . ALA A 1 210 ? -4.079 -0.424 24.027 1.00 97.44 210 ALA A N 1
ATOM 1597 C CA . ALA A 1 210 ? -3.709 -1.737 24.560 1.00 97.44 210 ALA A CA 1
ATOM 1598 C C . ALA A 1 210 ? -3.602 -2.831 23.484 1.00 97.44 210 ALA A C 1
ATOM 1600 O O . ALA A 1 210 ? -2.786 -3.746 23.611 1.00 97.44 210 ALA A O 1
ATOM 1601 N N . SER A 1 211 ? -4.396 -2.735 22.419 1.00 97.88 211 SER A N 1
ATOM 1602 C CA . SER A 1 211 ? -4.370 -3.664 21.290 1.00 97.88 211 SER A CA 1
ATOM 1603 C C . SER A 1 211 ? -4.664 -2.983 19.960 1.00 97.88 211 SER A C 1
ATOM 1605 O O . SER A 1 211 ? -5.276 -1.913 19.881 1.00 97.88 211 SER A O 1
ATOM 1607 N N . CYS A 1 212 ? -4.229 -3.634 18.886 1.00 98.06 212 CYS A N 1
ATOM 1608 C CA . CYS A 1 212 ? -4.513 -3.228 17.520 1.00 98.06 212 CYS A CA 1
ATOM 1609 C C . CYS A 1 212 ? -5.009 -4.410 16.683 1.00 98.06 212 CYS A C 1
ATOM 1611 O O . CYS A 1 212 ? -4.866 -5.565 17.081 1.00 98.06 212 CYS A O 1
ATOM 1613 N N . GLY A 1 213 ? -5.599 -4.146 15.520 1.00 97.31 213 GLY A N 1
ATOM 1614 C CA . GLY A 1 213 ? -6.061 -5.228 14.663 1.00 97.31 213 GLY A CA 1
ATOM 1615 C C . GLY A 1 213 ? -6.659 -4.807 13.330 1.00 97.31 213 GLY A C 1
ATOM 1616 O O . GLY A 1 213 ? -6.631 -3.642 12.926 1.00 97.31 213 GLY A O 1
ATOM 1617 N N . THR A 1 214 ? -7.221 -5.799 12.651 1.00 97.31 214 THR A N 1
ATOM 1618 C CA . THR A 1 214 ? -7.963 -5.666 11.390 1.00 97.31 214 THR A CA 1
ATOM 1619 C C . THR A 1 214 ? -9.370 -6.255 11.485 1.00 97.31 214 THR A C 1
ATOM 1621 O O . THR A 1 214 ? -10.063 -6.375 10.473 1.00 97.31 214 THR A O 1
ATOM 1624 N N . ASP A 1 215 ? -9.808 -6.642 12.689 1.00 96.19 215 ASP A N 1
ATOM 1625 C CA . ASP A 1 215 ? -11.151 -7.160 12.932 1.00 96.19 215 ASP A CA 1
ATOM 1626 C C . ASP A 1 215 ? -12.009 -6.247 13.803 1.00 96.19 215 ASP A C 1
ATOM 1628 O O . ASP A 1 215 ? -11.772 -6.170 15.008 1.00 96.19 215 ASP A O 1
ATOM 1632 N N . PRO A 1 216 ? -13.031 -5.581 13.232 1.00 96.94 216 PRO A N 1
ATOM 1633 C CA . PRO A 1 216 ? -13.980 -4.808 14.021 1.00 96.94 216 PRO A CA 1
ATOM 1634 C C . PRO A 1 216 ? -14.754 -5.659 15.035 1.00 96.94 216 PRO A C 1
ATOM 1636 O O . PRO A 1 216 ? -15.130 -5.135 16.079 1.00 96.94 216 PRO A O 1
ATOM 1639 N N . ALA A 1 217 ? -14.951 -6.962 14.786 1.00 95.75 217 ALA A N 1
ATOM 1640 C CA . ALA A 1 217 ? -15.653 -7.841 15.727 1.00 95.75 217 ALA A CA 1
ATOM 1641 C C . ALA A 1 217 ? -14.968 -7.872 17.103 1.00 95.75 217 ALA A C 1
ATOM 1643 O O . ALA A 1 217 ? -15.630 -7.776 18.129 1.00 95.75 217 ALA A O 1
ATOM 1644 N N . ALA A 1 218 ? -13.631 -7.837 17.130 1.00 93.62 218 ALA A N 1
ATOM 1645 C CA . ALA A 1 218 ? -12.858 -7.781 18.369 1.00 93.62 218 ALA A CA 1
ATOM 1646 C C . ALA A 1 218 ? -13.129 -6.527 19.220 1.00 93.62 218 ALA A C 1
ATOM 1648 O O . ALA A 1 218 ? -12.843 -6.527 20.413 1.00 93.62 218 ALA A O 1
ATOM 1649 N N . VAL A 1 219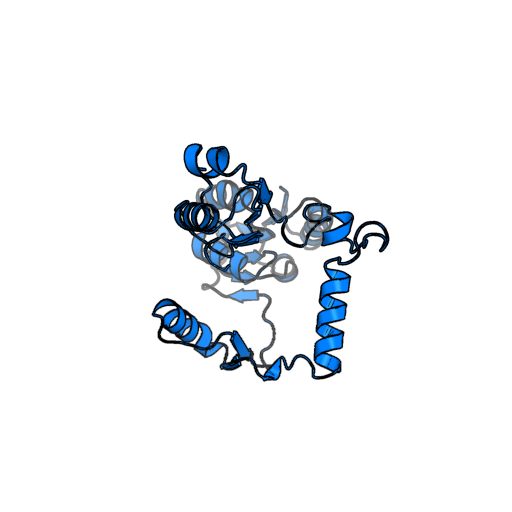 ? -13.661 -5.460 18.615 1.00 97.31 219 VAL A N 1
ATOM 1650 C CA . VAL A 1 219 ? -14.098 -4.245 19.315 1.00 97.31 219 VAL A CA 1
ATOM 1651 C C . VAL A 1 219 ? -15.524 -4.398 19.831 1.00 97.31 219 VAL A C 1
ATOM 1653 O O . VAL A 1 219 ? -15.818 -4.011 20.961 1.00 97.31 219 VAL A O 1
ATOM 1656 N N . PHE A 1 220 ? -16.417 -4.929 19.000 1.00 97.44 220 PHE A N 1
ATOM 1657 C CA . PHE A 1 220 ? -17.838 -5.041 19.324 1.00 97.44 220 PHE A CA 1
ATOM 1658 C C . PHE A 1 220 ? -18.092 -6.096 20.403 1.00 97.44 220 PHE A C 1
ATOM 1660 O O . PHE A 1 220 ? -18.897 -5.863 21.304 1.00 97.44 220 PHE A O 1
ATOM 1667 N N . ASP A 1 221 ? -17.342 -7.194 20.363 1.00 96.69 221 ASP A N 1
ATOM 1668 C CA . ASP A 1 221 ? -17.472 -8.313 21.295 1.00 96.69 221 ASP A CA 1
ATOM 1669 C C . ASP A 1 221 ? -16.760 -8.061 22.634 1.00 96.69 221 ASP A C 1
ATOM 1671 O O . ASP A 1 221 ? -16.968 -8.801 23.596 1.00 96.69 221 ASP A O 1
ATOM 1675 N N . ASP A 1 222 ? -15.924 -7.020 22.735 1.00 96.75 222 ASP A N 1
ATOM 1676 C CA . ASP A 1 222 ? -15.190 -6.723 23.965 1.00 96.75 222 ASP A CA 1
ATOM 1677 C C . ASP A 1 222 ? -16.098 -5.997 24.977 1.00 96.75 222 ASP A C 1
ATOM 1679 O O . ASP A 1 222 ? -16.489 -4.848 24.739 1.00 96.75 222 ASP A O 1
ATOM 1683 N N . PRO A 1 223 ? -16.443 -6.609 26.127 1.00 95.50 223 PRO A N 1
ATOM 1684 C CA . PRO A 1 223 ? -17.348 -6.013 27.110 1.00 95.50 223 PRO A CA 1
ATOM 1685 C C . PRO A 1 223 ? -16.769 -4.774 27.806 1.00 95.50 223 PRO A C 1
ATOM 1687 O O . PRO A 1 223 ? -17.523 -4.029 28.431 1.00 95.50 223 PRO A O 1
ATOM 1690 N N . ASP A 1 224 ? -15.458 -4.534 27.711 1.00 95.81 224 ASP A N 1
ATOM 1691 C CA . ASP A 1 224 ? -14.819 -3.354 28.291 1.00 95.81 224 ASP A CA 1
ATOM 1692 C C . ASP A 1 224 ? -14.858 -2.129 27.379 1.00 95.81 224 ASP A C 1
ATOM 1694 O O . ASP A 1 224 ? -14.541 -1.037 27.853 1.00 95.81 224 ASP A O 1
ATOM 1698 N N . VAL A 1 225 ? -15.222 -2.292 26.103 1.00 97.81 225 VAL A N 1
ATOM 1699 C CA . VAL A 1 225 ? -15.459 -1.175 25.185 1.00 97.81 225 VAL A CA 1
ATOM 1700 C C . VAL A 1 225 ? -16.847 -0.609 25.456 1.00 97.81 225 VAL A C 1
ATOM 1702 O O . VAL A 1 225 ? -17.842 -1.322 25.343 1.00 97.81 225 VAL A O 1
ATOM 1705 N N . ASP A 1 226 ? -16.904 0.678 25.773 1.00 97.62 226 ASP A N 1
ATOM 1706 C CA . ASP A 1 226 ? -18.128 1.429 26.042 1.00 97.62 226 ASP A CA 1
ATOM 1707 C C . ASP A 1 226 ? -18.486 2.345 24.848 1.00 97.62 226 ASP A C 1
ATOM 1709 O O . ASP A 1 226 ? -19.657 2.476 24.493 1.00 97.62 226 ASP A O 1
ATOM 1713 N N . LEU A 1 227 ? -17.480 2.937 24.185 1.00 98.00 227 LEU A N 1
ATOM 1714 C CA . LEU A 1 227 ? -17.630 3.852 23.043 1.00 98.00 227 LEU A CA 1
ATOM 1715 C C . LEU A 1 227 ? -16.730 3.450 21.865 1.00 98.00 227 LEU A C 1
ATOM 1717 O O . LEU A 1 227 ? -15.524 3.249 22.018 1.00 98.00 227 LEU A O 1
ATOM 1721 N N . VAL A 1 228 ? -17.308 3.406 20.665 1.00 98.50 228 VAL A N 1
ATOM 1722 C CA . VAL A 1 228 ? -16.598 3.139 19.412 1.00 98.50 228 VAL A CA 1
ATOM 1723 C C . VAL A 1 228 ? -16.597 4.379 18.524 1.00 98.50 228 VAL A C 1
ATOM 1725 O O . VAL A 1 228 ? -17.651 4.894 18.158 1.00 98.50 228 VAL A O 1
ATOM 1728 N N . PHE A 1 229 ? -15.406 4.825 18.133 1.00 98.44 229 PHE A N 1
ATOM 1729 C CA . PHE A 1 229 ? -15.208 5.823 17.087 1.00 98.44 229 PHE A CA 1
ATOM 1730 C C . PHE A 1 229 ? -15.125 5.125 15.732 1.00 98.44 229 PHE A C 1
ATOM 1732 O O . PHE A 1 229 ? -14.190 4.364 15.486 1.00 98.44 229 PHE A O 1
ATOM 1739 N N . ILE A 1 230 ? -16.078 5.387 14.846 1.00 98.19 230 ILE A N 1
ATOM 1740 C CA . ILE A 1 230 ? -16.104 4.870 13.478 1.00 98.19 230 ILE A CA 1
ATOM 1741 C C . ILE A 1 230 ? -15.618 5.983 12.560 1.00 98.19 230 ILE A C 1
ATOM 1743 O O . ILE A 1 230 ? -16.298 6.988 12.413 1.00 98.19 230 ILE A O 1
ATOM 1747 N N . THR A 1 231 ? -14.426 5.795 11.991 1.00 96.75 231 THR A N 1
ATOM 1748 C CA . THR A 1 231 ? -13.699 6.788 11.174 1.00 96.75 231 THR A CA 1
ATOM 1749 C C . THR A 1 231 ? -13.168 6.170 9.872 1.00 96.75 231 THR A C 1
ATOM 1751 O O . THR A 1 231 ? -12.040 6.412 9.422 1.00 96.75 231 THR A O 1
ATOM 1754 N N . THR A 1 232 ? -13.956 5.253 9.307 1.00 95.50 232 THR A N 1
ATOM 1755 C CA . THR A 1 232 ? -13.678 4.539 8.054 1.00 95.50 232 THR A CA 1
ATOM 1756 C C . THR A 1 232 ? -14.185 5.321 6.832 1.00 95.50 232 THR A C 1
ATOM 1758 O O . THR A 1 232 ? -14.635 6.454 6.940 1.00 95.50 232 THR A O 1
ATOM 1761 N N . GLN A 1 233 ? -14.091 4.739 5.631 1.00 91.75 233 GLN A N 1
ATOM 1762 C CA . GLN A 1 233 ? -14.721 5.316 4.437 1.00 91.75 233 GLN A CA 1
ATOM 1763 C C . GLN A 1 233 ? -16.256 5.268 4.547 1.00 91.75 233 GLN A C 1
ATOM 1765 O O . GLN A 1 233 ? -16.812 4.290 5.058 1.00 91.75 233 GLN A O 1
ATOM 1770 N N . HIS A 1 234 ? -16.938 6.283 4.001 1.00 91.62 234 HIS A N 1
ATOM 1771 C CA . HIS A 1 234 ? -18.381 6.507 4.191 1.00 91.62 234 HIS A CA 1
ATOM 1772 C C . HIS A 1 234 ? -19.263 5.304 3.821 1.00 91.62 234 HIS A C 1
ATOM 1774 O O . HIS A 1 234 ? -20.276 5.044 4.463 1.00 91.62 234 HIS A O 1
ATOM 1780 N N . ASN A 1 235 ? -18.878 4.523 2.810 1.00 93.81 235 ASN A N 1
ATOM 1781 C CA . ASN A 1 235 ? -19.632 3.345 2.371 1.00 93.81 235 ASN A CA 1
ATOM 1782 C C . ASN A 1 235 ? -19.707 2.225 3.428 1.00 93.81 235 ASN A C 1
ATOM 1784 O O . ASN A 1 235 ? -20.527 1.323 3.289 1.00 93.81 235 ASN A O 1
ATOM 1788 N N . THR A 1 236 ? -18.866 2.265 4.465 1.00 95.44 236 THR A N 1
ATOM 1789 C CA . THR A 1 236 ? -18.813 1.245 5.531 1.00 95.44 236 THR A CA 1
ATOM 1790 C C . THR A 1 236 ? -19.443 1.692 6.850 1.00 95.44 236 THR A C 1
ATOM 1792 O O . THR A 1 236 ? -19.701 0.860 7.718 1.00 95.44 236 THR A O 1
ATOM 1795 N N . HIS A 1 237 ? -19.727 2.987 7.001 1.00 96.50 237 HIS A N 1
ATOM 1796 C CA . HIS A 1 237 ? -20.229 3.595 8.234 1.00 96.50 237 HIS A CA 1
ATOM 1797 C C . HIS A 1 237 ? -21.494 2.935 8.772 1.00 96.50 237 HIS A C 1
ATOM 1799 O O . HIS A 1 237 ? -21.514 2.514 9.924 1.00 96.50 237 HIS A O 1
ATOM 1805 N N . ALA A 1 238 ? -22.533 2.819 7.939 1.00 97.00 238 ALA A N 1
ATOM 1806 C CA . ALA A 1 238 ? -23.842 2.335 8.376 1.00 97.00 238 ALA A CA 1
ATOM 1807 C C . ALA A 1 238 ? -23.763 0.920 8.970 1.00 97.00 238 ALA A C 1
ATOM 1809 O O . ALA A 1 238 ? -24.252 0.688 10.073 1.00 97.00 238 ALA A O 1
ATOM 1810 N N . ALA A 1 239 ? -23.079 0.005 8.278 1.00 97.56 239 ALA A N 1
ATOM 1811 C CA . ALA A 1 239 ? -22.927 -1.377 8.725 1.00 97.56 239 ALA A CA 1
ATOM 1812 C C . ALA A 1 239 ? -22.115 -1.482 10.029 1.00 97.56 239 ALA A C 1
ATOM 1814 O O . ALA A 1 239 ? -22.476 -2.244 10.923 1.00 97.56 239 ALA A O 1
ATOM 1815 N N . LEU A 1 240 ? -21.038 -0.699 10.164 1.00 97.94 240 LEU A N 1
ATOM 1816 C CA . LEU A 1 240 ? -20.210 -0.695 11.373 1.00 97.94 240 LEU A CA 1
ATOM 1817 C C . LEU A 1 240 ? -20.940 -0.069 12.569 1.00 97.94 240 LEU A C 1
ATOM 1819 O O . LEU A 1 240 ? -20.840 -0.580 13.683 1.00 97.94 240 LEU A O 1
ATOM 1823 N N . ALA A 1 241 ? -21.689 1.013 12.344 1.00 98.06 241 ALA A N 1
ATOM 1824 C CA . ALA A 1 241 ? -22.461 1.688 13.382 1.00 98.06 241 ALA A CA 1
ATOM 1825 C C . ALA A 1 241 ? -23.593 0.806 13.891 1.00 98.06 241 ALA A C 1
ATOM 1827 O O . ALA A 1 241 ? -23.777 0.675 15.098 1.00 98.06 241 ALA A O 1
ATOM 1828 N N . GLU A 1 242 ? -24.313 0.159 12.975 1.00 98.25 242 GLU A N 1
ATOM 1829 C CA . GLU A 1 242 ? -25.353 -0.797 13.326 1.00 98.25 242 GLU A CA 1
ATOM 1830 C C . GLU A 1 242 ? -24.784 -1.949 14.162 1.00 98.25 242 GLU A C 1
ATOM 1832 O O . GLU A 1 242 ? -25.340 -2.265 15.213 1.00 98.25 242 GLU A O 1
ATOM 1837 N N . ALA A 1 243 ? -23.662 -2.543 13.740 1.00 98.06 243 ALA A N 1
ATOM 1838 C CA . ALA A 1 243 ? -23.021 -3.631 14.474 1.00 98.06 243 ALA A CA 1
ATOM 1839 C C . ALA A 1 243 ? -22.614 -3.208 15.897 1.00 98.06 243 ALA A C 1
ATOM 1841 O O . ALA A 1 243 ? -22.934 -3.904 16.861 1.00 98.06 243 ALA A O 1
ATOM 1842 N N . ALA A 1 244 ? -21.984 -2.038 16.044 1.00 98.19 244 ALA A N 1
ATOM 1843 C CA . ALA A 1 244 ? -21.587 -1.499 17.343 1.00 98.19 244 ALA A CA 1
ATOM 1844 C C . ALA A 1 244 ? -22.796 -1.215 18.255 1.00 98.19 244 ALA A C 1
ATOM 1846 O O . ALA A 1 244 ? -22.807 -1.626 19.415 1.00 98.19 244 ALA A O 1
ATOM 1847 N N . LEU A 1 245 ? -23.843 -0.570 17.728 1.00 98.19 245 LEU A N 1
ATOM 1848 C CA . LEU A 1 245 ? -25.064 -0.268 18.483 1.00 98.19 245 LEU A CA 1
ATOM 1849 C C . LEU A 1 245 ? -25.796 -1.545 18.915 1.00 98.19 245 LEU A C 1
ATOM 1851 O O . LEU A 1 245 ? -26.253 -1.634 20.054 1.00 98.19 245 LEU A O 1
ATOM 1855 N N . ARG A 1 246 ? -25.876 -2.560 18.043 1.00 98.31 246 ARG A N 1
ATOM 1856 C CA . ARG A 1 246 ? -26.458 -3.873 18.380 1.00 98.31 246 ARG A CA 1
ATOM 1857 C C . ARG A 1 246 ? -25.669 -4.596 19.470 1.00 98.31 246 ARG A C 1
ATOM 1859 O O . ARG A 1 246 ? -26.278 -5.270 20.293 1.00 98.31 246 ARG A O 1
ATOM 1866 N N . ALA A 1 247 ? -24.351 -4.413 19.508 1.00 97.94 247 ALA A N 1
ATOM 1867 C CA . ALA A 1 247 ? -23.483 -4.898 20.581 1.00 97.94 247 ALA A CA 1
ATOM 1868 C C . ALA A 1 247 ? -23.553 -4.040 21.866 1.00 97.94 247 ALA A C 1
ATOM 1870 O O . ALA A 1 247 ? -22.785 -4.255 22.805 1.00 97.94 247 ALA A O 1
ATOM 1871 N N . GLY A 1 248 ? -24.464 -3.061 21.926 1.00 97.81 248 GLY A N 1
ATOM 1872 C CA . GLY A 1 248 ? -24.689 -2.212 23.095 1.00 97.81 248 GLY A CA 1
ATOM 1873 C C . GLY A 1 248 ? -23.625 -1.133 23.298 1.00 97.81 248 GLY A C 1
ATOM 1874 O O . GLY A 1 248 ? -23.489 -0.622 24.408 1.00 97.81 248 GLY A O 1
ATOM 1875 N N . LYS A 1 249 ? -22.851 -0.798 22.259 1.00 98.25 249 LYS A N 1
ATOM 1876 C CA . LYS A 1 249 ? -21.792 0.216 22.320 1.00 98.25 249 LYS A CA 1
ATOM 1877 C C . LYS A 1 249 ? -22.340 1.590 21.954 1.00 98.25 249 LYS A C 1
ATOM 1879 O O . LYS A 1 249 ? -23.143 1.711 21.029 1.00 98.25 249 LYS A O 1
ATOM 1884 N N . ALA A 1 250 ? -21.861 2.639 22.618 1.00 98.31 250 ALA A N 1
ATOM 1885 C CA . ALA A 1 250 ? -22.042 3.995 22.113 1.00 98.31 250 ALA A CA 1
ATOM 1886 C C . ALA A 1 250 ? -21.218 4.179 20.829 1.00 98.31 250 ALA A C 1
ATOM 1888 O O . ALA A 1 250 ? -20.143 3.593 20.686 1.00 98.31 250 ALA A O 1
ATOM 1889 N N . VAL A 1 251 ? -21.706 5.003 19.900 1.00 98.31 251 VAL A N 1
ATOM 1890 C CA . VAL A 1 251 ? -21.048 5.240 18.610 1.00 98.31 251 VAL A CA 1
ATOM 1891 C C . VAL A 1 251 ? -20.804 6.728 18.403 1.00 98.31 251 VAL A C 1
ATOM 1893 O O . VAL A 1 251 ? -21.730 7.531 18.486 1.00 98.31 251 VAL A O 1
ATOM 1896 N N . TRP A 1 252 ? -19.559 7.072 18.082 1.00 97.44 252 TRP A N 1
ATOM 1897 C CA . TRP A 1 252 ? -19.194 8.328 17.435 1.00 97.44 252 TRP A CA 1
ATOM 1898 C C . TRP A 1 252 ? -18.901 8.031 15.967 1.00 97.44 252 TRP A C 1
ATOM 1900 O O . TRP A 1 252 ? -18.028 7.214 15.679 1.00 97.44 252 TRP A O 1
ATOM 1910 N N . LEU A 1 253 ? -19.614 8.673 15.047 1.00 95.38 253 LEU A N 1
ATOM 1911 C CA . LEU A 1 253 ? -19.505 8.403 13.615 1.00 95.38 253 LEU A CA 1
ATOM 1912 C C . LEU A 1 253 ? -18.990 9.634 12.879 1.00 95.38 253 LEU A C 1
ATOM 1914 O O . LEU A 1 253 ? -19.595 10.695 13.004 1.00 95.38 253 LEU A O 1
ATOM 1918 N N . GLU A 1 254 ? -17.899 9.461 12.134 1.00 85.81 254 GLU A N 1
ATOM 1919 C CA . GLU A 1 254 ? -17.269 10.490 11.300 1.00 85.81 254 GLU A CA 1
ATOM 1920 C C . GLU A 1 254 ? -16.728 9.913 9.988 1.00 85.81 254 GLU A C 1
ATOM 1922 O O . GLU A 1 254 ? -16.134 8.806 9.996 1.00 85.81 254 GLU A O 1
#

Secondary structure (DSSP, 8-state):
-TTS-EEEEEE---BSSSHHHHHHHHHEEEEEEEEE-S-B-----HHHHHHTTPEEEE--TTSTTTT-HHHHTT--PPPTTT-SS-HHHHHHHHHHHHHTTSS-GGGS-EEEEEGGGHHHHHHHHHTT----SEEEEEP-TT----SEEE-SPPPP--TTPEEEEEE---HHIIIIIHHHHTT-SSEEEEEEE-SSHHHHHHHHHHHT-SEEES-THHHHS-TT--EEEE-S-HHHHHHHHHHHHHTT-EEEE-

Radius of gyration: 27.56 Å; chains: 1; bounding box: 56×48×78 Å

Organism: NCBI:txid412755

Sequence (254 aa):
TQGYGADFALVTAASDSSAPIQLAAELCRMKGRVAVVGVTAMDLDRRSFYEKELELRMSMSYGPGRYDRRYEELGLDYPISYVRWTENRNLQAFLALAASGAVDPGSLDTQALDFAAALQSYEELARGKRTGLAIVFRYDPAAEPQRVLPLAPRPRKASGEVGIAFVGAGNYAKSVLLPGVDRCQAIRKLHVVTATGASAMHTAEKFGYASCGTDPAAVFDDPDVDLVFITTQHNTHAALAEAALRAGKAVWLE

Foldseek 3Di:
DVPQADQEAEQPDAEAECVSVVVNLVRHHQQHEYEYAYHYDDPDDCVSCVVRVYHYHYDDVQPPCVVPCCCPVVVPDDDCVVPVRGPVNVVVVVVVCCVVVVDPPVPAQEAEEAVVCVVVVVVCVVVVVDDGPYYHHDYDPPDDDDQKDFDAPFDDDDPPAAEEEEADCPPCNQPPVLVVVLPDPRYGQAEYAYCDQVVQVVSCVVSVYRMYGNDLVVQLVDPRHAEYEYDDPPVCQVVSCVSNVVSVHHYDYD

pLDDT: mean 93.3, std 4.84, range [71.5, 98.5]

InterPro domains:
  IPR000683 Gfo/Idh/MocA-like oxidoreductase, N-terminal [PF01408] (163-254)
  IPR036291 NAD(P)-binding domain superfamily [SSF51735] (147-254)